Protein AF-A0A401LSE7-F1 (afdb_monomer_lite)

Foldseek 3Di:
DDDDDDPVNDPPLVPDDPVRNCVVQVVVFKDWDDDDDPDVPDPDPDRDTDIGGHDDDDPVCVPDDPVLVVLVCLLVVVVVCVVVDDAADQVRGDELVNVQSCFLQQNDQWYQYPPPGTAHWQNDELQTAWHCDPNDTHHDQEPVRDHEQLSLLLCLLVLSDQWGQYPPLGTDHSQCSAACANPDHQAADAPQCFLVSQVQSLCRNQVHDHDDSVNSCVVQVVQQDPVVRHGFQWPVNVVVVQVVFWDWDPDQDPVVLLNVVWKKKKFFFPDWDQDPVGITTTGRIWIFNGADSNQQWTFTDTRNDSDTDIDHPVCCVVVVTPMGMTTTHHD

Radius of gyration: 24.33 Å; chains: 1; bounding box: 49×57×64 Å

pLDDT: mean 73.39, std 21.06, range [24.56, 97.12]

Structure (mmCIF, N/CA/C/O backbone):
data_AF-A0A401LSE7-F1
#
_entry.id   AF-A0A401LSE7-F1
#
loop_
_atom_site.group_PDB
_atom_site.id
_atom_site.type_symbol
_atom_site.label_atom_id
_atom_site.label_alt_id
_atom_site.label_comp_id
_atom_site.label_asym_id
_atom_site.label_entity_id
_atom_site.label_seq_id
_atom_site.pdbx_PDB_ins_code
_atom_site.Cartn_x
_atom_site.Cartn_y
_atom_site.Cartn_z
_atom_site.occupancy
_atom_site.B_iso_or_equiv
_atom_site.auth_seq_id
_atom_site.auth_comp_id
_atom_site.auth_asym_id
_atom_site.auth_atom_id
_atom_site.pdbx_PDB_model_num
ATOM 1 N N . MET A 1 1 ? 21.468 19.146 -38.647 1.00 25.48 1 MET A N 1
ATOM 2 C CA . MET A 1 1 ? 22.249 19.567 -37.462 1.00 25.48 1 MET A CA 1
ATOM 3 C C . MET A 1 1 ? 21.262 19.807 -36.325 1.00 25.48 1 MET A C 1
ATOM 5 O O . MET A 1 1 ? 20.509 20.766 -36.405 1.00 25.48 1 MET A O 1
ATOM 9 N N . LYS A 1 2 ? 21.173 18.905 -35.336 1.00 24.56 2 LYS A N 1
ATOM 10 C CA . LYS A 1 2 ? 20.344 19.121 -34.135 1.00 24.56 2 LYS A CA 1
ATOM 11 C C . LYS A 1 2 ? 21.140 20.020 -33.183 1.00 24.56 2 LYS A C 1
ATOM 13 O O . LYS A 1 2 ? 22.212 19.613 -32.748 1.00 24.56 2 LYS A O 1
ATOM 18 N N . LYS A 1 3 ? 20.672 21.246 -32.923 1.00 24.88 3 LYS A N 1
ATOM 19 C CA . LYS A 1 3 ? 21.269 22.126 -31.904 1.00 24.88 3 LYS A CA 1
ATOM 20 C C . LYS A 1 3 ? 20.947 21.549 -30.522 1.00 24.88 3 LYS A C 1
ATOM 22 O O . LYS A 1 3 ? 19.780 21.302 -30.235 1.00 24.88 3 LYS A O 1
ATOM 27 N N . SER A 1 4 ? 21.964 21.312 -29.694 1.00 25.56 4 SER A N 1
ATOM 28 C CA . SER A 1 4 ? 21.768 21.002 -28.276 1.00 25.56 4 SER A CA 1
ATOM 29 C C . SER A 1 4 ? 21.308 22.266 -27.554 1.00 25.56 4 SER A C 1
ATOM 31 O O . SER A 1 4 ? 21.967 23.301 -27.671 1.00 25.56 4 SER A O 1
ATOM 33 N N . LEU A 1 5 ? 20.212 22.178 -26.807 1.00 26.12 5 LEU A N 1
ATOM 34 C CA . LEU A 1 5 ? 19.812 23.218 -25.864 1.00 26.12 5 LEU A CA 1
ATOM 35 C C . LEU A 1 5 ? 20.849 23.233 -24.729 1.00 26.12 5 LEU A C 1
ATOM 37 O O . LEU A 1 5 ? 20.950 22.268 -23.977 1.00 26.12 5 LEU A O 1
ATOM 41 N N . THR A 1 6 ? 21.681 24.271 -24.653 1.00 28.41 6 THR A N 1
ATOM 42 C CA . THR A 1 6 ? 22.563 24.520 -23.497 1.00 28.41 6 THR A CA 1
ATOM 43 C C . THR A 1 6 ? 21.826 25.375 -22.464 1.00 28.41 6 THR A C 1
ATOM 45 O O . THR A 1 6 ? 20.848 26.030 -22.810 1.00 28.41 6 THR A O 1
ATOM 48 N N . GLU A 1 7 ? 22.269 25.391 -21.203 1.00 28.14 7 GLU A N 1
ATOM 49 C CA . GLU A 1 7 ? 21.610 26.075 -20.064 1.00 28.14 7 GLU A CA 1
ATOM 50 C C . GLU A 1 7 ? 21.296 27.574 -20.266 1.00 28.14 7 GLU A C 1
ATOM 52 O O . GLU A 1 7 ? 20.472 28.122 -19.546 1.00 28.14 7 GLU A O 1
ATOM 57 N N . ASN A 1 8 ? 21.838 28.219 -21.303 1.00 31.47 8 ASN A N 1
ATOM 58 C CA . ASN A 1 8 ? 21.464 29.579 -21.719 1.00 31.47 8 ASN A CA 1
ATOM 59 C C . ASN A 1 8 ? 20.263 29.635 -22.692 1.00 31.47 8 ASN A C 1
ATOM 61 O O . ASN A 1 8 ? 19.981 30.688 -23.259 1.00 31.47 8 ASN A O 1
ATOM 65 N N . SER A 1 9 ? 19.575 28.514 -22.942 1.00 32.91 9 SER A N 1
ATOM 66 C CA . SER A 1 9 ? 18.438 28.446 -23.882 1.00 32.91 9 SER A CA 1
ATOM 67 C C . SER A 1 9 ? 17.131 28.977 -23.293 1.00 32.91 9 SER A C 1
ATOM 69 O O . SER A 1 9 ? 16.175 29.187 -24.034 1.00 32.91 9 SER A O 1
ATOM 71 N N . PHE A 1 10 ? 17.088 29.237 -21.988 1.00 35.03 10 PHE A N 1
ATOM 72 C CA . PHE A 1 10 ? 16.018 30.014 -21.381 1.00 35.03 10 PHE A CA 1
ATOM 73 C C . PHE A 1 10 ? 16.407 31.490 -21.450 1.00 35.03 10 PHE A C 1
ATOM 75 O O . PHE A 1 10 ? 16.963 32.045 -20.505 1.00 35.03 10 PHE A O 1
ATOM 82 N N . ARG A 1 11 ? 16.115 32.145 -22.583 1.00 35.09 11 ARG A N 1
ATOM 83 C CA . ARG A 1 11 ? 15.827 33.582 -22.507 1.00 35.09 11 ARG A CA 1
ATOM 84 C C . ARG A 1 11 ? 14.708 33.734 -21.482 1.00 35.09 11 ARG A C 1
ATOM 86 O O . ARG A 1 11 ? 13.734 32.980 -21.552 1.00 35.09 11 ARG A O 1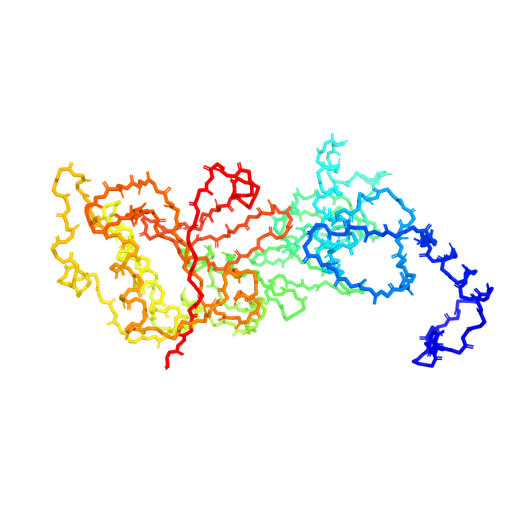
ATOM 93 N N . SER A 1 12 ? 14.865 34.658 -20.538 1.00 37.66 12 SER A N 1
ATOM 94 C CA . SER A 1 12 ? 13.752 35.029 -19.675 1.00 37.66 12 SER A CA 1
ATOM 95 C C . SER A 1 12 ? 12.568 35.372 -20.577 1.00 37.66 12 SER A C 1
ATOM 97 O O . SER A 1 12 ? 12.725 36.132 -21.534 1.00 37.66 12 SER A O 1
ATOM 99 N N . ILE A 1 13 ? 11.404 34.780 -20.313 1.00 38.81 13 ILE A N 1
ATOM 100 C CA . ILE A 1 13 ? 10.153 35.122 -21.005 1.00 38.81 13 ILE A CA 1
ATOM 101 C C . ILE A 1 13 ? 9.890 36.638 -20.907 1.00 38.81 13 ILE A C 1
ATOM 103 O O . ILE A 1 13 ? 9.290 37.212 -21.811 1.00 38.81 13 ILE A O 1
ATOM 107 N N . ASP A 1 14 ? 10.431 37.285 -19.870 1.00 39.00 14 ASP A N 1
ATOM 108 C CA . ASP A 1 14 ? 10.345 38.726 -19.624 1.00 39.00 14 ASP A CA 1
ATOM 109 C C . ASP A 1 14 ? 11.054 39.587 -20.691 1.00 39.00 14 ASP A C 1
ATOM 111 O O . ASP A 1 14 ? 10.738 40.766 -20.826 1.00 39.00 14 ASP A O 1
ATOM 115 N N . ASP A 1 15 ? 11.983 39.012 -21.467 1.00 41.66 15 ASP A N 1
ATOM 116 C CA . ASP A 1 15 ? 12.766 39.724 -22.492 1.00 41.66 15 ASP A CA 1
ATOM 117 C C . ASP A 1 15 ? 12.207 39.546 -23.917 1.00 41.66 15 ASP A C 1
ATOM 119 O O . ASP A 1 15 ? 12.811 40.009 -24.890 1.00 41.66 15 ASP A O 1
ATOM 123 N N . MET A 1 16 ? 11.086 38.834 -24.072 1.00 46.34 16 MET A N 1
ATOM 124 C CA . MET A 1 16 ? 10.444 38.613 -25.368 1.00 46.34 16 MET A CA 1
ATOM 125 C C . MET A 1 16 ? 9.451 39.733 -25.669 1.00 46.34 16 MET A C 1
ATOM 127 O O . MET A 1 16 ? 8.631 40.103 -24.827 1.00 46.34 16 MET A O 1
ATOM 131 N N . SER A 1 17 ? 9.471 40.249 -26.898 1.00 49.12 17 SER A N 1
ATOM 132 C CA . SER A 1 17 ? 8.371 41.098 -27.357 1.00 49.12 17 SER A CA 1
ATOM 133 C C . SER A 1 17 ? 7.059 40.292 -27.414 1.00 49.12 17 SER A C 1
ATOM 135 O O . SER A 1 17 ? 7.097 39.068 -27.573 1.00 49.12 17 SER A O 1
ATOM 137 N N . PRO A 1 18 ? 5.883 40.939 -27.319 1.00 46.81 18 PRO A N 1
ATOM 138 C CA . PRO A 1 18 ? 4.597 40.238 -27.344 1.00 46.81 18 PRO A CA 1
ATOM 139 C C . PRO A 1 18 ? 4.407 39.316 -28.562 1.00 46.81 18 PRO A C 1
ATOM 141 O O . PRO A 1 18 ? 3.858 38.225 -28.426 1.00 46.81 18 PRO A O 1
ATOM 144 N N . ASP A 1 19 ? 4.918 39.712 -29.731 1.00 48.78 19 ASP A N 1
ATOM 145 C CA . ASP A 1 19 ? 4.824 38.926 -30.969 1.00 48.78 19 ASP A CA 1
ATOM 146 C C . ASP A 1 19 ? 5.799 37.731 -30.992 1.00 48.78 19 ASP A C 1
ATOM 148 O O . ASP A 1 19 ? 5.461 36.655 -31.500 1.00 48.78 19 ASP A O 1
ATOM 152 N N . GLU A 1 20 ? 6.992 37.886 -30.402 1.00 47.84 20 GLU A N 1
ATOM 153 C CA . GLU A 1 20 ? 7.960 36.794 -30.216 1.00 47.84 20 GLU A CA 1
ATOM 154 C C . GLU A 1 20 ? 7.443 35.767 -29.209 1.00 47.84 20 GLU A C 1
ATOM 156 O O . GLU A 1 20 ? 7.532 34.564 -29.452 1.00 47.84 20 GLU A O 1
ATOM 161 N N . LEU A 1 21 ? 6.852 36.236 -28.110 1.00 45.62 21 LEU A N 1
ATOM 162 C CA . LEU A 1 21 ? 6.254 35.377 -27.099 1.00 45.62 21 LEU A CA 1
ATOM 163 C C . LEU A 1 21 ? 5.048 34.618 -27.664 1.00 45.62 21 LEU A C 1
ATOM 165 O O . LEU A 1 21 ? 4.926 33.415 -27.451 1.00 45.62 21 LEU A O 1
ATOM 169 N N . LYS A 1 22 ? 4.188 35.286 -28.442 1.00 47.91 22 LYS A N 1
ATOM 170 C CA . LYS A 1 22 ? 3.039 34.650 -29.099 1.00 47.91 22 LYS A CA 1
ATOM 171 C C . LYS A 1 22 ? 3.471 33.571 -30.093 1.00 47.91 22 LYS A C 1
ATOM 173 O O . LYS A 1 22 ? 2.941 32.465 -30.046 1.00 47.91 22 LYS A O 1
ATOM 178 N N . SER A 1 23 ? 4.473 33.859 -30.927 1.00 51.66 23 SER A N 1
ATOM 179 C CA . SER A 1 23 ? 5.027 32.868 -31.862 1.00 51.66 23 SER A CA 1
ATOM 180 C C . SER A 1 23 ? 5.657 31.686 -31.124 1.00 51.66 23 SER A C 1
ATOM 182 O O . SER A 1 23 ? 5.393 30.539 -31.469 1.00 51.66 23 SER A O 1
ATOM 184 N N . TYR A 1 24 ? 6.420 31.947 -30.058 1.00 49.25 24 TYR A N 1
ATOM 185 C CA . TYR A 1 24 ? 7.006 30.904 -29.216 1.00 49.25 24 TYR A CA 1
ATOM 186 C C . TYR A 1 24 ? 5.934 30.004 -28.581 1.00 49.25 24 TYR A C 1
ATOM 188 O O . TYR A 1 24 ? 6.076 28.783 -28.562 1.00 49.25 24 TYR A O 1
ATOM 196 N N . LEU A 1 25 ? 4.841 30.583 -28.084 1.00 47.25 25 LEU A N 1
ATOM 197 C CA . LEU A 1 25 ? 3.740 29.839 -27.472 1.00 47.25 25 LEU A CA 1
ATOM 198 C C . LEU A 1 25 ? 2.955 29.008 -28.498 1.00 47.25 25 LEU A C 1
ATOM 200 O O . LEU A 1 25 ? 2.649 27.847 -28.223 1.00 47.25 25 LEU A O 1
ATOM 204 N N . ASP A 1 26 ? 2.699 29.549 -29.690 1.00 51.34 26 ASP A N 1
ATOM 205 C CA . ASP A 1 26 ? 2.048 28.818 -30.782 1.00 51.34 26 ASP A CA 1
ATOM 206 C C . ASP A 1 26 ? 2.911 27.648 -31.290 1.00 51.34 26 ASP A C 1
ATOM 208 O O . ASP A 1 26 ? 2.401 26.541 -31.475 1.00 51.34 26 ASP A O 1
ATOM 212 N N . GLU A 1 27 ? 4.223 27.856 -31.451 1.00 47.72 27 GLU A N 1
ATOM 213 C CA . GLU A 1 27 ? 5.181 26.817 -31.862 1.00 47.72 27 GLU A CA 1
ATOM 214 C C . GLU A 1 27 ? 5.317 25.686 -30.831 1.00 47.72 27 GLU A C 1
ATOM 216 O O . GLU A 1 27 ? 5.616 24.547 -31.195 1.00 47.72 27 GLU A O 1
ATOM 221 N N . ASN A 1 28 ? 5.064 25.980 -29.552 1.00 44.28 28 ASN A N 1
ATOM 222 C CA . ASN A 1 28 ? 5.162 25.024 -28.447 1.00 44.28 28 ASN A CA 1
ATOM 223 C C . ASN A 1 28 ? 3.797 24.506 -27.953 1.00 44.28 28 ASN A C 1
ATOM 225 O O . ASN A 1 28 ? 3.734 23.820 -26.932 1.00 44.28 28 ASN A O 1
ATOM 229 N N . GLY A 1 29 ? 2.708 24.777 -28.683 1.00 39.16 29 GLY A N 1
ATOM 230 C CA . GLY A 1 29 ? 1.402 24.164 -28.432 1.00 39.16 29 GLY A CA 1
ATOM 231 C C . GLY A 1 29 ? 0.586 24.799 -27.301 1.00 39.16 29 GLY A C 1
ATOM 232 O O . GLY A 1 29 ? -0.086 24.082 -26.555 1.00 39.16 29 GLY A O 1
ATOM 233 N N . TYR A 1 30 ? 0.583 26.129 -27.194 1.00 41.91 30 TYR A N 1
ATOM 234 C CA . TYR A 1 30 ? -0.263 26.922 -26.286 1.00 41.91 30 TYR A CA 1
ATOM 235 C C . TYR A 1 30 ? -1.224 27.854 -27.075 1.00 41.91 30 TYR A C 1
ATOM 237 O O . TYR A 1 30 ? -0.968 28.165 -28.235 1.00 41.91 30 TYR A O 1
ATOM 245 N N . TRP A 1 31 ? -2.349 28.270 -26.474 1.00 40.69 31 TRP A N 1
ATOM 246 C CA . TRP A 1 31 ? -3.246 29.353 -26.928 1.00 40.69 31 TRP A CA 1
ATOM 247 C C . TRP A 1 31 ? -3.130 30.567 -25.990 1.00 40.69 31 TRP A C 1
ATOM 249 O O . TRP A 1 31 ? -2.935 30.402 -24.779 1.00 40.69 31 TRP A O 1
ATOM 259 N N . ASP A 1 32 ? -3.359 31.768 -26.538 1.00 41.69 32 ASP A N 1
ATOM 260 C CA . ASP A 1 32 ? -3.826 32.913 -25.749 1.00 41.69 32 ASP A CA 1
ATOM 261 C C . ASP A 1 32 ? -5.325 32.748 -25.428 1.00 41.69 32 ASP A C 1
ATOM 263 O O . ASP A 1 32 ? -6.094 32.224 -26.234 1.00 41.69 32 ASP A O 1
ATOM 267 N N . PHE A 1 33 ? -5.746 33.118 -24.218 1.00 35.94 33 PHE A N 1
ATOM 268 C CA . PHE A 1 33 ? -7.163 33.261 -23.891 1.00 35.94 33 PHE A CA 1
ATOM 269 C C . PHE A 1 33 ? -7.352 34.617 -23.215 1.00 35.94 33 PHE A C 1
ATOM 271 O O . PHE A 1 33 ? -6.903 34.838 -22.090 1.00 35.94 33 PHE A O 1
ATOM 278 N N . TYR A 1 34 ? -7.984 35.544 -23.932 1.00 34.41 34 TYR A N 1
ATOM 279 C CA . TYR A 1 34 ? -8.439 36.821 -23.394 1.00 34.41 34 TYR A CA 1
ATOM 280 C C . TYR A 1 34 ? -9.915 36.687 -23.038 1.00 34.41 34 TYR A C 1
ATOM 282 O O . TYR A 1 34 ? -10.778 37.028 -23.841 1.00 34.41 34 TYR A O 1
ATOM 290 N N . ASP A 1 35 ? -10.214 36.192 -21.840 1.00 31.80 35 ASP A N 1
ATOM 291 C CA . ASP A 1 35 ? -11.487 36.540 -21.219 1.00 31.80 35 ASP A CA 1
ATOM 292 C C . ASP A 1 35 ? -11.408 36.488 -19.694 1.00 31.80 35 ASP A C 1
ATOM 294 O O . ASP A 1 35 ? -10.664 35.691 -19.116 1.00 31.80 35 ASP A O 1
ATOM 298 N N . LYS A 1 36 ? -12.157 37.380 -19.040 1.00 31.62 36 LYS A N 1
ATOM 299 C CA . LYS A 1 36 ? -12.221 37.492 -17.577 1.00 31.62 36 LYS A CA 1
ATOM 300 C C . LYS A 1 36 ? -12.797 36.201 -16.999 1.00 31.62 36 LYS A C 1
ATOM 302 O O . LYS A 1 36 ? -14.011 36.016 -16.978 1.00 31.62 36 LYS A O 1
ATOM 307 N N . ILE A 1 37 ? -11.940 35.317 -16.494 1.00 32.31 37 ILE A N 1
ATOM 308 C CA . ILE A 1 37 ? -12.399 34.143 -15.753 1.00 32.31 37 ILE A CA 1
ATOM 309 C C . ILE A 1 37 ? -12.932 34.623 -14.399 1.00 32.31 37 ILE A C 1
ATOM 311 O O . ILE A 1 37 ? -12.168 34.965 -13.499 1.00 32.31 37 ILE A O 1
ATOM 315 N N . PHE A 1 38 ? -14.256 34.629 -14.255 1.00 29.28 38 PHE A N 1
ATOM 316 C CA . PHE A 1 38 ? -14.900 34.584 -12.947 1.00 29.28 38 PHE A CA 1
ATOM 317 C C . PHE A 1 38 ? -14.678 33.176 -12.383 1.00 29.28 38 PHE A C 1
ATOM 319 O O . PHE A 1 38 ? -15.344 32.220 -12.774 1.00 29.28 38 PHE A O 1
ATOM 326 N N . ILE A 1 39 ? -13.690 33.034 -11.502 1.00 33.47 39 ILE A N 1
ATOM 327 C CA . ILE A 1 39 ? -13.556 31.857 -10.645 1.00 33.47 39 ILE A CA 1
ATOM 328 C C . ILE A 1 39 ? -14.558 32.066 -9.510 1.00 33.47 39 ILE A C 1
ATOM 330 O O . ILE A 1 39 ? -14.393 33.007 -8.731 1.00 33.47 39 ILE A O 1
ATOM 334 N N . GLU A 1 40 ? -15.588 31.225 -9.390 1.00 31.33 40 GLU A N 1
ATOM 335 C CA . GLU A 1 40 ? -16.397 31.198 -8.166 1.00 31.33 40 GLU A CA 1
ATOM 336 C C . GLU A 1 40 ? -15.464 30.920 -6.974 1.00 31.33 40 GLU A C 1
ATOM 338 O O . GLU A 1 40 ? -14.970 29.809 -6.792 1.00 31.33 40 GLU A O 1
ATOM 343 N N . GLY A 1 41 ? -15.172 31.968 -6.195 1.00 33.53 41 GLY A N 1
ATOM 344 C CA . GLY A 1 41 ? -14.389 31.901 -4.959 1.00 33.53 41 GLY A CA 1
ATOM 345 C C . GLY A 1 41 ? -13.042 32.633 -4.945 1.00 33.53 41 GLY A C 1
ATOM 346 O O . GLY A 1 41 ? -12.439 32.709 -3.877 1.00 33.53 41 GLY A O 1
ATOM 347 N N . ILE A 1 42 ? -12.563 33.206 -6.057 1.00 32.44 42 ILE A N 1
ATOM 348 C CA . ILE A 1 42 ? -11.369 34.072 -6.041 1.00 32.44 42 ILE A CA 1
ATOM 349 C C . ILE A 1 42 ? -11.659 35.352 -6.829 1.00 32.44 42 ILE A C 1
ATOM 351 O O . ILE A 1 42 ? -11.387 35.439 -8.024 1.00 32.44 42 ILE A O 1
ATOM 355 N N . GLU A 1 43 ? -12.171 36.375 -6.142 1.00 29.31 43 GLU A N 1
ATOM 356 C CA . GLU A 1 43 ? -12.065 37.755 -6.623 1.00 29.31 43 GLU A CA 1
ATOM 357 C C . GLU A 1 43 ? -10.591 38.171 -6.553 1.00 29.31 43 GLU A C 1
ATOM 359 O O . GLU A 1 43 ? -10.083 38.610 -5.522 1.00 29.31 43 GLU A O 1
ATOM 364 N N . LYS A 1 44 ? -9.870 38.002 -7.661 1.00 35.16 44 LYS A N 1
ATOM 365 C CA . LYS A 1 44 ? -8.666 38.788 -7.921 1.00 35.16 44 LYS A CA 1
ATOM 366 C C . LYS A 1 44 ? -9.004 39.806 -8.996 1.00 35.16 44 LYS A C 1
ATOM 368 O O . LYS A 1 44 ? -9.085 39.472 -10.174 1.00 35.16 44 LYS A O 1
ATOM 373 N N . GLU A 1 45 ? -9.179 41.056 -8.580 1.00 32.38 45 GLU A N 1
ATOM 374 C CA . GLU A 1 45 ? -9.060 42.193 -9.485 1.00 32.38 45 GLU A CA 1
ATOM 375 C C . GLU A 1 45 ? -7.624 42.236 -10.018 1.00 32.38 45 GLU A C 1
ATOM 377 O O . GLU A 1 45 ? -6.677 42.600 -9.323 1.00 32.38 45 GLU A O 1
ATOM 382 N N . GLY A 1 46 ? -7.460 41.801 -11.260 1.00 36.22 46 GLY A N 1
ATOM 383 C CA . GLY A 1 46 ? -6.215 41.907 -11.998 1.00 36.22 46 GLY A CA 1
ATOM 384 C C . GLY A 1 46 ? -6.413 41.346 -13.394 1.00 36.22 46 GLY A C 1
ATOM 385 O O . GLY A 1 46 ? -6.757 40.177 -13.550 1.00 36.22 46 GLY A O 1
ATOM 386 N N . GLU A 1 47 ? -6.217 42.178 -14.413 1.00 35.69 47 GLU A N 1
ATOM 387 C CA . GLU A 1 47 ? -6.133 41.734 -15.803 1.00 35.69 47 GLU A CA 1
ATOM 388 C C . GLU A 1 47 ? -4.865 40.881 -15.966 1.00 35.69 47 GLU A C 1
ATOM 390 O O . GLU A 1 47 ? -3.779 41.385 -16.237 1.00 35.69 47 GLU A O 1
ATOM 395 N N . GLY A 1 48 ? -4.988 39.579 -15.709 1.00 35.38 48 GLY A N 1
ATOM 396 C CA . GLY A 1 48 ? -3.928 38.597 -15.900 1.00 35.38 48 GLY A CA 1
ATOM 397 C C . GLY A 1 48 ? -4.208 37.751 -17.134 1.00 35.38 48 GLY A C 1
ATOM 398 O O . GLY A 1 48 ? -5.197 37.022 -17.176 1.00 35.38 48 GLY A O 1
ATOM 399 N N . VAL A 1 49 ? -3.326 37.823 -18.131 1.00 36.41 49 VAL A N 1
ATOM 400 C CA . VAL A 1 49 ? -3.350 36.904 -19.276 1.00 36.41 49 VAL A CA 1
ATOM 401 C C . VAL A 1 49 ? -3.004 35.502 -18.766 1.00 36.41 49 VAL A C 1
ATOM 403 O O . VAL A 1 49 ? -1.940 35.301 -18.181 1.00 36.41 49 VAL A O 1
ATOM 406 N N . THR A 1 50 ? -3.906 34.538 -18.960 1.00 38.56 50 THR A N 1
ATOM 407 C CA . THR A 1 50 ? -3.691 33.131 -18.587 1.00 38.56 50 THR A CA 1
ATOM 408 C C . THR A 1 50 ? -3.539 32.297 -19.854 1.00 38.56 50 THR A C 1
ATOM 410 O O . THR A 1 50 ? -4.353 32.391 -20.770 1.00 38.56 50 THR A O 1
ATOM 413 N N . TRP A 1 51 ? -2.486 31.485 -19.914 1.00 46.19 51 TRP A N 1
ATOM 414 C CA . TRP A 1 51 ? -2.119 30.708 -21.099 1.00 46.19 51 TRP A CA 1
ATOM 415 C C . TRP A 1 51 ? -2.595 29.259 -20.960 1.00 46.19 51 TRP A C 1
ATOM 417 O O . TRP A 1 51 ? -2.331 28.613 -19.945 1.00 46.19 51 TRP A O 1
ATOM 427 N N . ILE A 1 52 ? -3.288 28.738 -21.977 1.00 41.56 52 ILE A N 1
ATOM 428 C CA . ILE A 1 52 ? -3.942 27.416 -21.953 1.00 41.56 52 ILE A CA 1
ATOM 429 C C . ILE A 1 52 ? -3.352 26.531 -23.061 1.00 41.56 52 ILE A C 1
ATOM 431 O O . ILE A 1 52 ? -3.046 27.015 -24.144 1.00 41.56 52 ILE A O 1
ATOM 435 N N . ARG A 1 53 ? -3.161 25.226 -22.830 1.00 42.56 53 ARG A N 1
ATOM 436 C CA . ARG A 1 53 ? -2.544 24.318 -23.827 1.00 42.56 53 ARG A CA 1
ATOM 437 C C . ARG A 1 53 ? -3.462 23.995 -25.025 1.00 42.56 53 ARG A C 1
ATOM 439 O O . ARG A 1 53 ? -4.677 23.871 -24.883 1.00 42.56 53 ARG A O 1
ATOM 446 N N . LYS A 1 54 ? -2.872 23.810 -26.216 1.00 40.66 54 LYS A N 1
ATOM 447 C CA . LYS A 1 54 ? -3.525 23.688 -27.541 1.00 40.66 54 LYS A CA 1
ATOM 448 C C . LYS A 1 54 ? -4.070 22.279 -27.859 1.00 40.66 54 LYS A C 1
ATOM 450 O O . LYS A 1 54 ? -3.671 21.692 -28.849 1.00 40.66 54 LYS A O 1
ATOM 455 N N . HIS A 1 55 ? -5.038 21.783 -27.075 1.00 42.28 55 HIS A N 1
ATOM 456 C CA . HIS A 1 55 ? -5.875 20.583 -27.346 1.00 42.28 55 HIS A CA 1
ATOM 457 C C . HIS A 1 55 ? -5.142 19.207 -27.498 1.00 42.28 55 HIS A C 1
ATOM 459 O O . HIS A 1 55 ? -3.977 19.154 -27.879 1.00 42.28 55 HIS A O 1
ATOM 465 N N . PRO A 1 56 ? -5.812 18.056 -27.238 1.00 38.44 56 PRO A N 1
ATOM 466 C CA . PRO A 1 56 ? -7.174 17.882 -26.758 1.00 38.44 56 PRO A CA 1
ATOM 467 C C . PRO A 1 56 ? -7.195 17.444 -25.304 1.00 38.44 56 PRO A C 1
ATOM 469 O O . PRO A 1 56 ? -7.402 16.272 -25.018 1.00 38.44 56 PRO A O 1
ATOM 472 N N . HIS A 1 57 ? -6.996 18.373 -24.377 1.00 49.00 57 HIS A N 1
ATOM 473 C CA . HIS A 1 57 ? -7.159 18.059 -22.967 1.00 49.00 57 HIS A CA 1
ATOM 474 C C . HIS A 1 57 ? -7.946 19.183 -22.301 1.00 49.00 57 HIS A C 1
ATOM 476 O O . HIS A 1 57 ? -7.608 20.358 -22.436 1.00 49.00 57 HIS A O 1
ATOM 482 N N . GLU A 1 58 ? -9.060 18.784 -21.696 1.00 45.25 58 GLU A N 1
ATOM 483 C CA . GLU A 1 58 ? -10.081 19.613 -21.060 1.00 45.25 58 GLU A CA 1
ATOM 484 C C . GLU A 1 58 ? -9.460 20.610 -20.068 1.00 45.25 58 GLU A C 1
ATOM 486 O O . GLU A 1 58 ? -8.358 20.395 -19.565 1.00 45.25 58 GLU A O 1
ATOM 491 N N . PHE A 1 59 ? -10.163 21.707 -19.768 1.00 45.00 59 PHE A N 1
ATOM 492 C CA . PHE A 1 59 ? -9.700 22.774 -18.866 1.00 45.00 59 PHE A CA 1
ATOM 493 C C . PHE A 1 59 ? -9.105 22.244 -17.543 1.00 45.00 59 PHE A 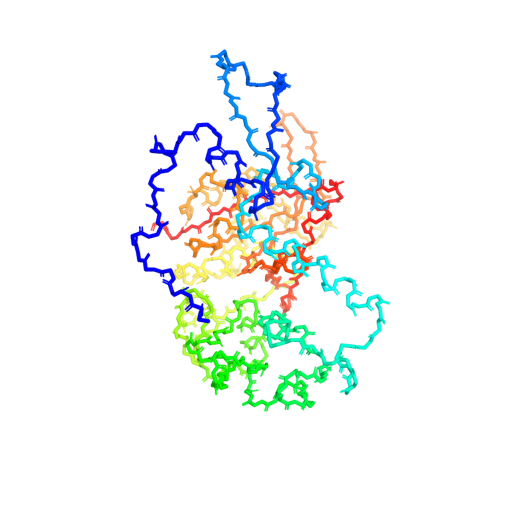C 1
ATOM 495 O O . PHE A 1 59 ? -8.100 22.771 -17.064 1.00 45.00 59 PHE A O 1
ATOM 502 N N . GLU A 1 60 ? -9.656 21.136 -17.039 1.00 45.56 60 GLU A N 1
ATOM 503 C CA . GLU A 1 60 ? -9.215 20.373 -15.864 1.00 45.56 60 GLU A CA 1
ATOM 504 C C . GLU A 1 60 ? -7.742 19.930 -15.901 1.00 45.56 60 GLU A C 1
ATOM 506 O O . GLU A 1 60 ? -7.156 19.667 -14.860 1.00 45.56 60 GLU A O 1
ATOM 511 N N . TYR A 1 61 ? -7.104 19.869 -17.071 1.00 42.53 61 TYR A N 1
ATOM 512 C CA . TYR A 1 61 ? -5.697 19.485 -17.209 1.00 42.53 61 TYR A CA 1
ATOM 513 C C . TYR A 1 61 ? -4.738 20.659 -16.992 1.00 42.53 61 TYR A C 1
ATOM 515 O O . TYR A 1 61 ? -3.561 20.445 -16.712 1.00 42.53 61 TYR A O 1
ATOM 523 N N . ASN A 1 62 ? -5.211 21.904 -17.094 1.00 44.31 62 ASN A N 1
ATOM 524 C CA . ASN A 1 62 ? -4.362 23.084 -16.894 1.00 44.31 62 ASN A CA 1
ATOM 525 C C . ASN A 1 62 ? -4.112 23.393 -15.410 1.00 44.31 62 ASN A C 1
ATOM 527 O O . ASN A 1 62 ? -3.220 24.177 -15.100 1.00 44.31 62 ASN A O 1
ATOM 531 N N . ILE A 1 63 ? -4.860 22.755 -14.504 1.00 44.31 63 ILE A N 1
ATOM 532 C CA . ILE A 1 63 ? -4.626 22.800 -13.051 1.00 44.31 63 ILE A CA 1
ATOM 533 C C . ILE A 1 63 ? -3.719 21.660 -12.558 1.00 44.31 63 ILE A C 1
ATOM 535 O O . ILE A 1 63 ? -3.351 21.631 -11.387 1.00 44.31 63 ILE A O 1
ATOM 539 N N . LEU A 1 64 ? -3.360 20.716 -13.435 1.00 40.44 64 LEU A N 1
ATOM 540 C CA . LEU A 1 64 ? -2.546 19.551 -13.098 1.00 40.44 64 LEU A CA 1
ATOM 541 C C . LEU A 1 64 ? -1.052 19.868 -13.199 1.00 40.44 64 LEU A C 1
ATOM 543 O O . LEU A 1 64 ? -0.598 20.559 -14.115 1.00 40.44 64 LEU A O 1
ATOM 547 N N . THR A 1 65 ? -0.261 19.311 -12.280 1.00 43.28 65 THR A N 1
ATOM 548 C CA . THR A 1 65 ? 1.199 19.417 -12.358 1.00 43.28 65 THR A CA 1
ATOM 549 C C . THR A 1 65 ? 1.739 18.623 -13.554 1.00 43.28 65 THR A C 1
ATOM 551 O O . THR A 1 65 ? 1.074 17.742 -14.103 1.00 43.28 65 THR A O 1
ATOM 554 N N . HIS A 1 66 ? 2.982 18.890 -13.970 1.00 38.25 66 HIS A N 1
ATOM 555 C CA . HIS A 1 66 ? 3.628 18.120 -15.042 1.00 38.25 66 HIS A CA 1
ATOM 556 C C . HIS A 1 66 ? 3.653 16.609 -14.747 1.00 38.25 66 HIS A C 1
ATOM 558 O O . HIS A 1 66 ? 3.475 15.795 -15.651 1.00 38.25 66 HIS A O 1
ATOM 564 N N . GLU A 1 67 ? 3.814 16.231 -13.479 1.00 41.31 67 GLU A N 1
ATOM 565 C CA . GLU A 1 67 ? 3.813 14.834 -13.052 1.00 41.31 67 GLU A CA 1
ATOM 566 C C . GLU A 1 67 ? 2.414 14.201 -13.135 1.00 41.31 67 GLU A C 1
ATOM 568 O O . GLU A 1 67 ? 2.277 13.048 -13.549 1.00 41.31 67 GLU A O 1
ATOM 573 N N . ASP A 1 68 ? 1.367 14.961 -12.811 1.00 42.72 68 ASP A N 1
ATOM 574 C CA . ASP A 1 68 ? -0.025 14.523 -12.949 1.00 42.72 68 ASP A CA 1
ATOM 575 C C . ASP A 1 68 ? -0.415 14.344 -14.417 1.00 42.72 68 ASP A C 1
ATOM 577 O O . ASP A 1 68 ? -1.066 13.361 -14.765 1.00 42.72 68 ASP A O 1
ATOM 581 N N . LEU A 1 69 ? 0.062 15.229 -15.296 1.00 42.44 69 LEU A N 1
ATOM 582 C CA . LEU A 1 69 ? -0.122 15.113 -16.743 1.00 42.44 69 LEU A CA 1
ATOM 583 C C . LEU A 1 69 ? 0.573 13.874 -17.314 1.00 42.44 69 LEU A C 1
ATOM 585 O O . LEU A 1 69 ? -0.019 13.173 -18.132 1.00 42.44 69 LEU A O 1
ATOM 589 N N . ILE A 1 70 ? 1.789 13.559 -16.854 1.00 43.47 70 ILE A N 1
ATOM 590 C CA . ILE A 1 70 ? 2.488 12.321 -17.231 1.00 43.47 70 ILE A CA 1
ATOM 591 C C . ILE A 1 70 ? 1.686 11.098 -16.775 1.00 43.47 70 ILE A C 1
ATOM 593 O O . ILE A 1 70 ? 1.519 10.153 -17.545 1.00 43.47 70 ILE A O 1
ATOM 597 N N . LYS A 1 71 ? 1.158 11.108 -15.545 1.00 48.22 71 LYS A N 1
ATOM 598 C CA . LYS A 1 71 ? 0.341 10.007 -15.006 1.00 48.22 71 LYS A CA 1
ATOM 599 C C . LYS A 1 71 ? -0.957 9.826 -15.795 1.00 48.22 71 LYS A C 1
ATOM 601 O O . LYS A 1 71 ? -1.311 8.689 -16.097 1.00 48.22 71 LYS A O 1
ATOM 606 N N . LEU A 1 72 ? -1.621 10.919 -16.175 1.00 47.06 72 LEU A N 1
ATOM 607 C CA . LEU A 1 72 ? -2.876 10.885 -16.930 1.00 47.06 72 LEU A CA 1
ATOM 608 C C . LEU A 1 72 ? -2.689 10.499 -18.401 1.00 47.06 72 LEU A C 1
ATOM 610 O O . LEU A 1 72 ? -3.468 9.714 -18.943 1.00 47.06 72 LEU A O 1
ATOM 614 N N . GLN A 1 73 ? -1.642 11.010 -19.053 1.00 47.91 73 GLN A N 1
ATOM 615 C CA . GLN A 1 73 ? -1.283 10.579 -20.405 1.00 47.91 73 GLN A CA 1
ATOM 616 C C . GLN A 1 73 ? -0.919 9.104 -20.416 1.00 47.91 73 GLN A C 1
ATOM 618 O O . GLN A 1 73 ? -1.345 8.379 -21.312 1.00 47.91 73 GLN A O 1
ATOM 623 N N . LEU A 1 74 ? -0.188 8.646 -19.400 1.00 49.28 74 LEU A N 1
ATOM 624 C CA . LEU A 1 74 ? 0.153 7.247 -19.261 1.00 49.28 74 LEU A CA 1
ATOM 625 C C . LEU A 1 74 ? -1.108 6.399 -19.046 1.00 49.28 74 LEU A C 1
ATOM 627 O O . LEU A 1 74 ? -1.308 5.453 -19.793 1.00 49.28 74 LEU A O 1
ATOM 631 N N . SER A 1 75 ? -2.001 6.730 -18.110 1.00 50.31 75 SER A N 1
ATOM 632 C CA . SER A 1 75 ? -3.223 5.940 -17.881 1.00 50.31 75 SER A CA 1
ATOM 633 C C . SER A 1 75 ? -4.146 5.892 -19.108 1.00 50.31 75 SER A C 1
ATOM 635 O O . SER A 1 75 ? -4.607 4.810 -19.478 1.00 50.31 75 SER A O 1
ATOM 637 N N . THR A 1 76 ? -4.323 7.017 -19.804 1.00 52.72 76 THR A N 1
ATOM 638 C CA . THR A 1 76 ? -5.120 7.112 -21.042 1.00 52.72 76 THR A CA 1
ATOM 639 C C . THR A 1 76 ? -4.494 6.311 -22.184 1.00 52.72 76 THR A C 1
ATOM 641 O O . THR A 1 76 ? -5.173 5.544 -22.869 1.00 52.72 76 THR A O 1
ATOM 644 N N . TRP A 1 77 ? -3.179 6.435 -22.375 1.00 49.81 77 TRP A N 1
ATOM 645 C CA . TRP A 1 77 ? -2.438 5.680 -23.382 1.00 49.81 77 TRP A CA 1
ATOM 646 C C . TRP A 1 77 ? -2.483 4.172 -23.096 1.00 49.81 77 TRP A C 1
ATOM 648 O O . TRP A 1 77 ? -2.725 3.375 -23.996 1.00 49.81 77 TRP A O 1
ATOM 658 N N . LEU A 1 78 ? -2.354 3.764 -21.834 1.00 51.66 78 LEU A N 1
ATOM 659 C CA . LEU A 1 78 ? -2.441 2.364 -21.415 1.00 51.66 78 LEU A CA 1
ATOM 660 C C . LEU A 1 78 ? -3.830 1.767 -21.616 1.00 51.66 78 LEU A C 1
ATOM 662 O O . LEU A 1 78 ? -3.941 0.592 -21.962 1.00 51.66 78 LEU A O 1
ATOM 666 N N . GLN A 1 79 ? -4.879 2.546 -21.365 1.00 52.41 79 GLN A N 1
ATOM 667 C CA . GLN A 1 79 ? -6.251 2.122 -21.609 1.00 52.41 79 GLN A CA 1
ATOM 668 C C . GLN A 1 79 ? -6.482 1.904 -23.107 1.00 52.41 79 GLN A C 1
ATOM 670 O O . GLN A 1 79 ? -6.916 0.825 -23.505 1.00 52.41 79 GLN A O 1
ATOM 675 N N . ARG A 1 80 ? -6.051 2.860 -23.934 1.00 53.78 80 ARG A N 1
ATOM 676 C CA . ARG A 1 80 ? -6.098 2.749 -25.393 1.00 53.78 80 ARG A CA 1
ATOM 677 C C . ARG A 1 80 ? -5.337 1.521 -25.914 1.00 53.78 80 ARG A C 1
ATOM 679 O O . ARG A 1 80 ? -5.871 0.754 -26.704 1.00 53.78 80 ARG A O 1
ATOM 686 N N . MET A 1 81 ? -4.135 1.261 -25.397 1.00 51.16 81 MET A N 1
ATOM 687 C CA . MET A 1 81 ? -3.327 0.092 -25.779 1.00 51.16 81 MET A CA 1
ATOM 688 C C . MET A 1 81 ? -3.923 -1.250 -25.308 1.00 51.16 81 MET A C 1
ATOM 690 O O . MET A 1 81 ? -3.656 -2.286 -25.914 1.00 51.16 81 MET A O 1
ATOM 694 N N . ARG A 1 82 ? -4.726 -1.267 -24.231 1.00 52.31 82 ARG A N 1
ATOM 695 C CA . ARG A 1 82 ? -5.482 -2.463 -23.803 1.00 52.31 82 ARG A CA 1
ATOM 696 C C . ARG A 1 82 ? -6.695 -2.719 -24.697 1.00 52.31 82 ARG A C 1
ATOM 698 O O . ARG A 1 82 ? -7.010 -3.879 -24.948 1.00 52.31 82 ARG A O 1
ATOM 705 N N . GLU A 1 83 ? -7.364 -1.658 -25.140 1.00 50.53 83 GLU A N 1
ATOM 706 C CA . GLU A 1 83 ? -8.572 -1.715 -25.971 1.00 50.53 83 GLU A CA 1
ATOM 707 C C . GLU A 1 83 ? -8.257 -2.077 -27.436 1.00 50.53 83 GLU A C 1
ATOM 709 O O . GLU A 1 83 ? -9.024 -2.810 -28.057 1.00 50.53 83 GLU A O 1
ATOM 714 N N . GLU A 1 84 ? -7.107 -1.649 -27.969 1.00 51.09 84 GLU A N 1
ATOM 715 C CA . GLU A 1 84 ? -6.702 -1.876 -29.371 1.00 51.09 84 GLU A CA 1
ATOM 716 C C . GLU A 1 84 ? -6.045 -3.259 -29.638 1.00 51.09 84 GLU A C 1
ATOM 718 O O . GLU A 1 84 ? -5.847 -3.637 -30.793 1.00 51.09 84 GLU A O 1
ATOM 723 N N . GLY A 1 85 ? -5.790 -4.066 -28.596 1.00 46.34 85 GLY A N 1
ATOM 724 C CA . GLY A 1 85 ? -5.325 -5.459 -28.699 1.00 46.34 85 GLY A CA 1
ATOM 725 C C . GLY A 1 85 ? -3.797 -5.654 -28.668 1.00 46.34 85 GLY A C 1
ATOM 726 O O . GLY A 1 85 ? -3.054 -4.901 -29.279 1.00 46.34 85 GLY A O 1
ATOM 727 N N . ALA A 1 86 ? -3.366 -6.698 -27.937 1.00 46.31 86 ALA A N 1
ATOM 728 C CA . ALA A 1 86 ? -2.003 -7.212 -27.676 1.00 46.31 86 ALA A CA 1
ATOM 729 C C . ALA A 1 86 ? -0.827 -6.194 -27.702 1.00 46.31 86 ALA A C 1
ATOM 731 O O . ALA A 1 86 ? -0.440 -5.729 -28.774 1.00 46.31 86 ALA A O 1
ATOM 732 N N . PRO A 1 87 ? -0.151 -5.921 -26.563 1.00 61.81 87 PRO A N 1
ATOM 733 C CA . PRO A 1 87 ? 0.953 -4.964 -26.530 1.00 61.81 87 PRO A CA 1
ATOM 734 C C . PRO A 1 87 ? 2.115 -5.405 -27.434 1.00 61.81 87 PRO A C 1
ATOM 736 O O . PRO A 1 87 ? 2.733 -6.440 -27.208 1.00 61.81 87 PRO A O 1
ATOM 739 N N . GLY A 1 88 ? 2.452 -4.568 -28.421 1.00 60.03 88 GLY A N 1
ATOM 740 C CA . GLY A 1 88 ? 3.665 -4.677 -29.236 1.00 60.03 88 GLY A CA 1
ATOM 741 C C . GLY A 1 88 ? 3.691 -5.905 -30.135 1.00 60.03 88 GLY A C 1
ATOM 742 O O . GLY A 1 88 ? 4.226 -6.948 -29.764 1.00 60.03 88 GLY A O 1
ATOM 743 N N . MET A 1 89 ? 3.175 -5.781 -31.354 1.00 71.06 89 MET A N 1
ATOM 744 C CA . MET A 1 89 ? 3.306 -6.823 -32.375 1.00 71.06 89 MET A CA 1
ATOM 745 C C . MET A 1 89 ? 4.636 -6.681 -33.119 1.00 71.06 89 MET A C 1
ATOM 747 O O . MET A 1 89 ? 5.220 -5.605 -33.172 1.00 71.06 89 MET A O 1
ATOM 751 N N . LYS A 1 90 ? 5.121 -7.748 -33.766 1.00 72.75 90 LYS A N 1
ATOM 752 C CA . LYS A 1 90 ? 6.392 -7.706 -34.517 1.00 72.75 90 LYS A CA 1
ATOM 753 C C . LYS A 1 90 ? 6.431 -6.596 -35.577 1.00 72.75 90 LYS A C 1
ATOM 755 O O . LYS A 1 90 ? 7.479 -6.013 -35.822 1.00 72.75 90 LYS A O 1
ATOM 760 N N . ASN A 1 91 ? 5.296 -6.348 -36.224 1.00 73.31 91 ASN A N 1
ATOM 761 C CA . ASN A 1 91 ? 5.099 -5.332 -37.259 1.00 73.31 91 ASN A CA 1
ATOM 762 C C . ASN A 1 91 ? 4.653 -3.965 -36.709 1.00 73.31 91 ASN A C 1
ATOM 764 O O . ASN A 1 91 ? 4.595 -3.013 -37.479 1.00 73.31 91 ASN A O 1
ATOM 768 N N . ASN A 1 92 ? 4.337 -3.876 -35.417 1.00 70.69 92 ASN A N 1
ATOM 769 C CA . ASN A 1 92 ? 3.986 -2.641 -34.720 1.00 70.69 92 ASN A CA 1
ATOM 770 C C . ASN A 1 92 ? 4.486 -2.721 -33.263 1.00 70.69 92 ASN A C 1
ATOM 772 O O . ASN A 1 92 ? 3.695 -2.987 -32.348 1.00 70.69 92 ASN A O 1
ATOM 776 N N . PRO A 1 93 ? 5.813 -2.651 -33.055 1.00 75.88 93 PRO A N 1
ATOM 777 C CA . PRO A 1 93 ? 6.410 -2.783 -31.731 1.00 75.88 93 PRO A CA 1
ATOM 778 C C . PRO A 1 93 ? 6.085 -1.577 -30.837 1.00 75.88 93 PRO A C 1
ATOM 780 O O . PRO A 1 93 ? 5.804 -0.486 -31.319 1.00 75.88 93 PRO A O 1
ATOM 783 N N . ASN A 1 94 ? 6.159 -1.761 -29.518 1.00 74.50 94 ASN A N 1
ATOM 784 C CA . ASN A 1 94 ? 6.108 -0.644 -28.573 1.00 74.50 94 ASN A CA 1
ATOM 785 C C . ASN A 1 94 ? 7.419 0.150 -28.601 1.00 74.50 94 ASN A C 1
ATOM 787 O O . ASN A 1 94 ? 8.492 -0.445 -28.727 1.00 74.50 94 ASN A O 1
ATOM 791 N N . SER A 1 95 ? 7.352 1.459 -28.351 1.00 78.06 95 SER A N 1
ATOM 792 C CA . SER A 1 95 ? 8.557 2.241 -28.061 1.00 78.06 95 SER A CA 1
ATOM 793 C C . SER A 1 95 ? 9.220 1.785 -26.749 1.00 78.06 95 SER A C 1
ATOM 795 O O . SER A 1 95 ? 8.614 1.113 -25.902 1.00 78.06 95 SER A O 1
ATOM 797 N N . VAL A 1 96 ? 10.481 2.164 -26.554 1.00 80.31 96 VAL A N 1
ATOM 798 C CA . VAL A 1 96 ? 11.234 1.846 -25.329 1.00 80.31 96 VAL A CA 1
ATOM 799 C C . VAL A 1 96 ? 10.634 2.559 -24.111 1.00 80.31 96 VAL A C 1
ATOM 801 O O . VAL A 1 96 ? 10.561 1.988 -23.022 1.00 80.31 96 VAL A O 1
ATOM 804 N N . GLU A 1 97 ? 10.151 3.789 -24.284 1.00 75.50 97 GLU A N 1
ATOM 805 C CA . GLU A 1 97 ? 9.485 4.585 -23.246 1.00 75.50 97 GLU A CA 1
ATOM 806 C C . GLU A 1 97 ? 8.186 3.920 -22.789 1.00 75.50 97 GLU A C 1
ATOM 808 O O . GLU A 1 97 ? 7.952 3.758 -21.590 1.00 75.50 97 GLU A O 1
ATOM 813 N N . ALA A 1 98 ? 7.384 3.479 -23.758 1.00 72.19 98 ALA A N 1
ATOM 814 C CA . ALA A 1 98 ? 6.170 2.703 -23.569 1.00 72.19 98 ALA A CA 1
ATOM 815 C C . ALA A 1 98 ? 6.435 1.443 -22.731 1.00 72.19 98 ALA A C 1
ATOM 817 O O . ALA A 1 98 ? 5.833 1.254 -21.669 1.00 72.19 98 ALA A O 1
ATOM 818 N N . TYR A 1 99 ? 7.395 0.619 -23.165 1.00 79.75 99 TYR A N 1
ATOM 819 C CA . TYR A 1 99 ? 7.849 -0.556 -22.423 1.00 79.75 99 TYR A CA 1
ATOM 820 C C . TYR A 1 99 ? 8.250 -0.207 -20.982 1.00 79.75 99 TYR A C 1
ATOM 822 O O . TYR A 1 99 ? 7.755 -0.819 -20.033 1.00 79.75 99 TYR A O 1
ATOM 830 N N . ASN A 1 100 ? 9.109 0.801 -20.802 1.00 79.50 100 ASN A N 1
ATOM 831 C CA . ASN A 1 100 ? 9.614 1.190 -19.489 1.00 79.50 100 ASN A CA 1
ATOM 832 C C . ASN A 1 100 ? 8.493 1.646 -18.547 1.00 79.50 100 ASN A C 1
ATOM 834 O O . ASN A 1 100 ? 8.536 1.346 -17.353 1.00 79.50 100 ASN A O 1
ATOM 838 N N . ALA A 1 101 ? 7.478 2.342 -19.060 1.00 71.62 101 ALA A N 1
ATOM 839 C CA . ALA A 1 101 ? 6.346 2.785 -18.260 1.00 71.62 101 ALA A CA 1
ATOM 840 C C . ALA A 1 101 ? 5.491 1.603 -17.761 1.00 71.62 101 ALA A C 1
ATOM 842 O O . ALA A 1 101 ? 5.151 1.543 -16.576 1.00 71.62 101 ALA A O 1
ATOM 843 N N . PHE A 1 102 ? 5.224 0.614 -18.624 1.00 72.38 102 PHE A N 1
ATOM 844 C CA . PHE A 1 102 ? 4.569 -0.638 -18.227 1.00 72.38 102 PHE A CA 1
ATOM 845 C C . PHE A 1 102 ? 5.411 -1.442 -17.228 1.00 72.38 102 PHE A C 1
ATOM 847 O O . PHE A 1 102 ? 4.890 -1.939 -16.225 1.00 72.38 102 PHE A O 1
ATOM 854 N N . ALA A 1 103 ? 6.710 -1.582 -17.500 1.00 78.50 103 ALA A N 1
ATOM 855 C CA . ALA A 1 103 ? 7.642 -2.355 -16.690 1.00 78.50 103 ALA A CA 1
ATOM 856 C C . ALA A 1 103 ? 7.788 -1.777 -15.274 1.00 78.50 103 ALA A C 1
ATOM 858 O O . ALA A 1 103 ? 7.711 -2.538 -14.310 1.00 78.50 103 ALA A O 1
ATOM 859 N N . ARG A 1 104 ? 7.888 -0.444 -15.131 1.00 74.19 104 ARG A N 1
ATOM 860 C CA . ARG A 1 104 ? 7.948 0.260 -13.829 1.00 74.19 104 ARG A CA 1
ATOM 861 C C . ARG A 1 104 ? 6.750 -0.010 -12.926 1.00 74.19 104 ARG A C 1
ATOM 863 O O . ARG A 1 104 ? 6.857 0.091 -11.706 1.00 74.19 104 ARG A O 1
ATOM 870 N N . CYS A 1 105 ? 5.604 -0.329 -13.514 1.00 66.75 105 CYS A N 1
ATOM 871 C CA . CYS A 1 105 ? 4.364 -0.527 -12.779 1.00 66.75 105 CYS A CA 1
ATOM 872 C C . CYS A 1 105 ? 3.915 -1.985 -12.698 1.00 66.75 105 CYS A C 1
ATOM 874 O O . CYS A 1 105 ? 2.786 -2.230 -12.284 1.00 66.75 105 CYS A O 1
ATOM 876 N N . ASP A 1 106 ? 4.785 -2.934 -13.058 1.00 71.94 106 ASP A N 1
ATOM 877 C CA . ASP A 1 106 ? 4.488 -4.372 -13.077 1.00 71.94 106 ASP A CA 1
ATOM 878 C C . ASP A 1 106 ? 3.314 -4.763 -13.990 1.00 71.94 106 ASP A C 1
ATOM 880 O O . ASP A 1 106 ? 2.637 -5.768 -13.774 1.00 71.94 106 ASP A O 1
ATOM 884 N N . GLU A 1 107 ? 3.083 -3.980 -15.044 1.00 71.50 107 GLU A N 1
ATOM 885 C CA . GLU A 1 107 ? 1.984 -4.195 -15.990 1.00 71.50 107 GLU A CA 1
ATOM 886 C C . GLU A 1 107 ? 2.441 -4.780 -17.330 1.00 71.50 107 GLU A C 1
ATOM 888 O O . GLU A 1 107 ? 1.597 -5.145 -18.145 1.00 71.50 107 GLU A O 1
ATOM 893 N N . TRP A 1 108 ? 3.748 -4.898 -17.576 1.00 75.81 108 TRP A N 1
ATOM 894 C CA . TRP A 1 108 ? 4.251 -5.522 -18.800 1.00 75.81 108 TRP A CA 1
ATOM 895 C C . TRP A 1 108 ? 3.911 -7.020 -18.836 1.00 75.81 108 TRP A C 1
ATOM 897 O O . TRP A 1 108 ? 4.245 -7.761 -17.908 1.00 75.81 108 TRP A O 1
ATOM 907 N N . ARG A 1 109 ? 3.244 -7.456 -19.912 1.00 72.69 109 ARG A N 1
ATOM 908 C CA . ARG A 1 109 ? 2.757 -8.836 -20.118 1.00 72.69 109 ARG A CA 1
ATOM 909 C C . ARG A 1 109 ? 3.472 -9.589 -21.242 1.00 72.69 109 ARG A C 1
ATOM 911 O O . ARG A 1 109 ? 3.021 -10.665 -21.617 1.00 72.69 109 ARG A O 1
ATOM 918 N N . GLY A 1 110 ? 4.576 -9.042 -21.739 1.00 76.44 110 GLY A N 1
ATOM 919 C CA . GLY A 1 110 ? 5.264 -9.558 -22.916 1.00 76.44 110 GLY A CA 1
ATOM 920 C C . GLY A 1 110 ? 4.830 -8.834 -24.191 1.00 76.44 110 GLY A C 1
ATOM 921 O O . GLY A 1 110 ? 3.661 -8.479 -24.329 1.00 76.44 110 GLY A O 1
ATOM 922 N N . GLY A 1 111 ? 5.771 -8.587 -25.102 1.00 78.81 111 GLY A N 1
ATOM 923 C CA . GLY A 1 111 ? 5.509 -7.866 -26.350 1.00 78.81 111 GLY A CA 1
ATOM 924 C C . GLY A 1 111 ? 6.778 -7.501 -27.117 1.00 78.81 111 GLY A C 1
ATOM 925 O O . GLY A 1 111 ? 7.886 -7.581 -26.591 1.00 78.81 111 GLY A O 1
ATOM 926 N N . TYR A 1 112 ? 6.635 -7.089 -28.375 1.00 79.94 112 TYR A N 1
ATOM 927 C CA . TYR A 1 112 ? 7.737 -6.545 -29.168 1.00 79.94 112 TYR A CA 1
ATOM 928 C C . TYR A 1 112 ? 8.034 -5.094 -28.776 1.00 79.94 112 TYR A C 1
ATOM 930 O O . TYR A 1 112 ? 7.116 -4.286 -28.615 1.00 79.94 112 TYR A O 1
ATOM 938 N N . VAL A 1 113 ? 9.323 -4.776 -28.655 1.00 83.88 113 VAL A N 1
ATOM 939 C CA . VAL A 1 113 ? 9.866 -3.451 -28.342 1.00 83.88 113 VAL A CA 1
ATOM 940 C C . VAL A 1 113 ? 10.827 -3.019 -29.450 1.00 83.88 113 VAL A C 1
ATOM 942 O O . VAL A 1 113 ? 11.647 -3.810 -29.930 1.00 83.88 113 VAL A O 1
ATOM 945 N N . GLU A 1 114 ? 10.708 -1.765 -29.879 1.00 82.75 114 GLU A N 1
ATOM 946 C CA . GLU A 1 114 ? 11.522 -1.159 -30.932 1.00 82.75 114 GLU A CA 1
ATOM 947 C C . GLU A 1 114 ? 13.015 -1.330 -30.647 1.00 82.75 114 GLU A C 1
ATOM 949 O O . GLU A 1 114 ? 13.486 -1.082 -29.542 1.00 82.75 114 GLU A O 1
ATOM 954 N N . GLY A 1 115 ? 13.768 -1.803 -31.643 1.00 86.50 115 GLY A N 1
ATOM 955 C CA . GLY A 1 115 ? 15.215 -2.010 -31.524 1.00 86.50 115 GLY A CA 1
ATOM 956 C C . GLY A 1 115 ? 15.653 -3.198 -30.655 1.00 86.50 115 GLY A C 1
ATOM 957 O O . GLY A 1 115 ? 16.818 -3.580 -30.735 1.00 86.50 115 GLY A O 1
ATOM 958 N N . TYR A 1 116 ? 14.749 -3.824 -29.890 1.00 86.44 116 TYR A N 1
ATOM 959 C CA . TYR A 1 116 ? 15.080 -4.909 -28.952 1.00 86.44 116 TYR A CA 1
ATOM 960 C C . TYR A 1 116 ? 14.340 -6.228 -29.213 1.00 86.44 116 TYR A C 1
ATOM 962 O O . TYR A 1 116 ? 14.749 -7.271 -28.707 1.00 86.44 116 TYR A O 1
ATOM 970 N N . GLY A 1 117 ? 13.294 -6.222 -30.044 1.00 85.62 117 GLY A N 1
ATOM 971 C CA . GLY A 1 117 ? 12.542 -7.431 -30.381 1.00 85.62 117 GLY A CA 1
ATOM 972 C C . GLY A 1 117 ? 11.549 -7.829 -29.289 1.00 85.62 117 GLY A C 1
ATOM 973 O O . GLY A 1 117 ? 11.051 -6.975 -28.564 1.00 85.62 117 GLY A O 1
ATOM 974 N N . TYR A 1 118 ? 11.193 -9.114 -29.213 1.00 83.81 118 TYR A N 1
ATOM 975 C CA . TYR A 1 118 ? 10.222 -9.590 -28.223 1.00 83.81 118 TYR A CA 1
ATOM 976 C C . TYR A 1 118 ? 10.851 -9.663 -26.831 1.00 83.81 118 TYR A C 1
ATOM 978 O O . TYR A 1 118 ? 11.864 -10.335 -26.641 1.00 83.81 118 TYR A O 1
ATOM 986 N N . ILE A 1 119 ? 10.215 -9.013 -25.863 1.00 83.44 119 ILE A N 1
ATOM 987 C CA . ILE A 1 119 ? 10.623 -8.996 -24.461 1.00 83.44 119 ILE A CA 1
ATOM 988 C C . ILE A 1 119 ? 9.525 -9.656 -23.643 1.00 83.44 119 ILE A C 1
ATOM 990 O O . ILE A 1 119 ? 8.410 -9.142 -23.588 1.00 83.44 119 ILE A O 1
ATOM 994 N N . ASP A 1 120 ? 9.841 -10.779 -23.004 1.00 78.69 120 ASP A N 1
ATOM 995 C CA . ASP A 1 120 ? 8.902 -11.523 -22.162 1.00 78.69 120 ASP A CA 1
ATOM 996 C C . ASP A 1 120 ? 8.759 -10.909 -20.754 1.00 78.69 120 ASP A C 1
ATOM 998 O O . ASP A 1 120 ? 9.506 -10.010 -20.354 1.00 78.69 120 ASP A O 1
ATOM 1002 N N . VAL A 1 121 ? 7.790 -11.394 -19.980 1.00 67.88 121 VAL A N 1
ATOM 1003 C CA . VAL A 1 121 ? 7.617 -11.038 -18.569 1.00 67.88 121 VAL A CA 1
ATOM 1004 C C . VAL A 1 121 ? 8.824 -11.513 -17.757 1.00 67.88 121 VAL A C 1
ATOM 1006 O O . VAL A 1 121 ? 9.245 -12.660 -17.848 1.00 67.88 121 VAL A O 1
ATOM 1009 N N . ALA A 1 122 ? 9.350 -10.628 -16.911 1.00 62.69 122 ALA A N 1
ATOM 1010 C CA . ALA A 1 122 ? 10.479 -10.868 -16.015 1.00 62.69 122 ALA A CA 1
ATOM 1011 C C . ALA A 1 122 ? 11.796 -11.231 -16.725 1.00 62.69 122 ALA A C 1
ATOM 1013 O O . ALA A 1 122 ? 12.609 -11.961 -16.163 1.00 62.69 122 ALA A O 1
ATOM 1014 N N . ALA A 1 123 ? 12.040 -10.675 -17.919 1.00 55.53 123 ALA A N 1
ATOM 1015 C CA . ALA A 1 123 ? 13.142 -11.032 -18.824 1.00 55.53 123 ALA A CA 1
ATOM 1016 C C . ALA A 1 123 ? 14.585 -11.023 -18.249 1.00 55.53 123 ALA A C 1
ATOM 1018 O O . ALA A 1 123 ? 15.515 -11.330 -18.988 1.00 55.53 123 ALA A O 1
ATOM 1019 N N . SER A 1 124 ? 14.834 -10.663 -16.979 1.00 57.53 124 SER A N 1
ATOM 1020 C CA . SER A 1 124 ? 16.179 -10.781 -16.370 1.00 57.53 124 SER A CA 1
ATOM 1021 C C . SER A 1 124 ? 16.287 -10.575 -14.845 1.00 57.53 124 SER A C 1
ATOM 1023 O O . SER A 1 124 ? 17.406 -10.576 -14.336 1.00 57.53 124 SER A O 1
ATOM 1025 N N . SER A 1 125 ? 15.200 -10.391 -14.080 1.00 70.75 125 SER A N 1
ATOM 1026 C CA . SER A 1 125 ? 15.303 -10.053 -12.644 1.00 70.75 125 SER A CA 1
ATOM 1027 C C . SER A 1 125 ? 14.470 -10.949 -11.727 1.00 70.75 125 SER A C 1
ATOM 1029 O O . SER A 1 125 ? 13.366 -11.373 -12.061 1.00 70.75 125 SER A O 1
ATOM 1031 N N . LEU A 1 126 ? 14.996 -11.167 -10.514 1.00 76.31 126 LEU A N 1
ATOM 1032 C CA . LEU A 1 126 ? 14.337 -11.859 -9.401 1.00 76.31 126 LEU A CA 1
ATOM 1033 C C . LEU A 1 126 ? 13.002 -11.210 -8.998 1.00 76.31 126 LEU A C 1
ATOM 1035 O O . LEU A 1 126 ? 12.105 -11.884 -8.482 1.00 76.31 126 LEU A O 1
ATOM 1039 N N . TYR A 1 127 ? 12.876 -9.899 -9.217 1.00 82.44 127 TYR A N 1
ATOM 1040 C CA . TYR A 1 127 ? 11.743 -9.113 -8.752 1.00 82.44 127 TYR A CA 1
ATOM 1041 C C . TYR A 1 127 ? 10.797 -8.713 -9.875 1.00 82.44 127 TYR A C 1
ATOM 1043 O O . TYR A 1 127 ? 9.617 -8.543 -9.598 1.00 82.44 127 TYR A O 1
ATOM 1051 N N . GLY A 1 128 ? 11.231 -8.584 -11.129 1.00 83.31 128 GLY A N 1
ATOM 1052 C CA . GLY A 1 128 ? 10.331 -8.201 -12.219 1.00 83.31 128 GLY A CA 1
ATOM 1053 C C . GLY A 1 128 ? 11.035 -7.826 -13.514 1.00 83.31 128 GLY A C 1
ATOM 1054 O O . GLY A 1 128 ? 12.084 -8.368 -13.845 1.00 83.31 128 GLY A O 1
ATOM 1055 N N . ASN A 1 129 ? 10.434 -6.906 -14.266 1.00 83.25 129 ASN A N 1
ATOM 1056 C CA . ASN A 1 129 ? 10.948 -6.490 -15.568 1.00 83.25 129 ASN A CA 1
ATOM 1057 C C . ASN A 1 129 ? 12.127 -5.522 -15.420 1.00 83.25 129 ASN A C 1
ATOM 1059 O O . ASN A 1 129 ? 12.085 -4.575 -14.631 1.00 83.25 129 ASN A O 1
ATOM 1063 N N . SER A 1 130 ? 13.176 -5.751 -16.203 1.00 88.94 130 SER A N 1
ATOM 1064 C CA . SER A 1 130 ? 14.305 -4.827 -16.310 1.00 88.94 130 SER A CA 1
ATOM 1065 C C . SER A 1 130 ? 13.913 -3.583 -17.105 1.00 88.94 130 SER A C 1
ATOM 1067 O O . SER A 1 130 ? 13.069 -3.669 -17.988 1.00 88.94 130 SER A O 1
ATOM 1069 N N . LEU A 1 131 ? 14.524 -2.433 -16.843 1.00 87.00 131 LEU A N 1
ATOM 1070 C CA . LEU A 1 131 ? 14.317 -1.229 -17.655 1.00 87.00 131 LEU A CA 1
ATOM 1071 C C . LEU A 1 131 ? 15.463 -1.046 -18.636 1.00 87.00 131 LEU A C 1
ATOM 1073 O O . LEU A 1 131 ? 16.610 -1.323 -18.292 1.00 87.00 131 LEU A O 1
ATOM 1077 N N . CYS A 1 132 ? 15.155 -0.532 -19.822 1.00 87.06 132 CYS A N 1
ATOM 1078 C CA . CYS A 1 132 ? 16.169 -0.108 -20.777 1.00 87.06 13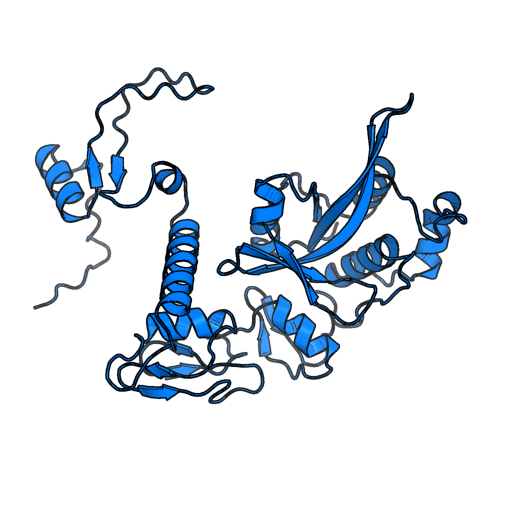2 CYS A CA 1
ATOM 1079 C C . CYS A 1 132 ? 16.319 1.409 -20.702 1.00 87.06 132 CYS A C 1
ATOM 1081 O O . CYS A 1 132 ? 15.449 2.142 -21.168 1.00 87.06 132 CYS A O 1
ATOM 1083 N N . LEU A 1 133 ? 17.397 1.894 -20.087 1.00 83.00 133 LEU A N 1
ATOM 1084 C CA . LEU A 1 133 ? 17.665 3.327 -19.951 1.00 83.00 133 LEU A CA 1
ATOM 1085 C C . LEU A 1 133 ? 18.926 3.672 -20.744 1.00 83.00 133 LEU A C 1
ATOM 1087 O O . LEU A 1 133 ? 20.002 3.124 -20.491 1.00 83.00 133 LEU A O 1
ATOM 1091 N N . GLY A 1 134 ? 18.782 4.556 -21.735 1.00 81.81 134 GLY A N 1
ATOM 1092 C CA . GLY A 1 134 ? 19.818 4.770 -22.742 1.00 81.81 134 GLY A CA 1
ATOM 1093 C C . GLY A 1 134 ? 20.056 3.481 -23.529 1.00 81.81 134 GLY A C 1
ATOM 1094 O O . GLY A 1 134 ? 19.165 3.026 -24.233 1.00 81.81 134 GLY A O 1
ATOM 1095 N N . ASN A 1 135 ? 21.234 2.875 -23.353 1.00 82.12 135 ASN A N 1
ATOM 1096 C CA . ASN A 1 135 ? 21.634 1.634 -24.029 1.00 82.12 135 ASN A CA 1
ATOM 1097 C C . ASN A 1 135 ? 21.870 0.456 -23.062 1.00 82.12 135 ASN A C 1
ATOM 1099 O O . ASN A 1 135 ? 22.478 -0.540 -23.455 1.00 82.12 135 ASN A O 1
ATOM 1103 N N . SER A 1 136 ? 21.427 0.565 -21.805 1.00 86.56 136 SER A N 1
ATOM 1104 C CA . SER A 1 136 ? 21.709 -0.423 -20.757 1.00 86.56 136 SER A CA 1
ATOM 1105 C C . SER A 1 136 ? 20.434 -0.992 -20.141 1.00 86.56 136 SER A C 1
ATOM 1107 O O . SER A 1 136 ? 19.470 -0.266 -19.891 1.00 86.56 136 SER A O 1
ATOM 1109 N N . TRP A 1 137 ? 20.470 -2.293 -19.846 1.00 87.88 137 TRP A N 1
ATOM 1110 C CA . TRP A 1 137 ? 19.414 -3.009 -19.137 1.00 87.88 137 TRP A CA 1
ATOM 1111 C C . TRP A 1 137 ? 19.678 -3.015 -17.634 1.00 87.88 137 TRP A C 1
ATOM 1113 O O . TRP A 1 137 ? 20.706 -3.510 -17.176 1.00 87.88 137 TRP A O 1
ATOM 1123 N N . TYR A 1 138 ? 18.725 -2.502 -16.865 1.00 89.12 138 TYR A N 1
ATOM 1124 C CA . TYR A 1 138 ? 18.796 -2.422 -15.412 1.00 89.12 138 TYR A CA 1
ATOM 1125 C C . TYR A 1 138 ? 17.782 -3.368 -14.783 1.00 89.12 138 TYR A C 1
ATOM 1127 O O . TYR A 1 138 ? 16.569 -3.179 -14.919 1.00 89.12 138 TYR A O 1
ATOM 1135 N N . ALA A 1 139 ? 18.284 -4.381 -14.078 1.00 89.75 139 ALA A N 1
ATOM 1136 C CA . ALA A 1 139 ? 17.472 -5.350 -13.353 1.00 89.75 139 ALA A CA 1
ATOM 1137 C C . ALA A 1 139 ? 16.527 -4.666 -12.352 1.00 89.75 139 ALA A C 1
ATOM 1139 O O . ALA A 1 139 ? 16.906 -3.708 -11.684 1.00 89.75 139 ALA A O 1
ATOM 1140 N N . CYS A 1 140 ? 15.297 -5.170 -12.224 1.00 88.94 140 CYS A N 1
ATOM 1141 C CA . CYS A 1 140 ? 14.364 -4.705 -11.194 1.00 88.94 140 CYS A CA 1
ATOM 1142 C C . CYS A 1 140 ? 14.959 -4.977 -9.802 1.00 88.94 140 CYS A C 1
ATOM 1144 O O . CYS A 1 140 ? 15.345 -6.117 -9.530 1.00 88.94 140 CYS A O 1
ATOM 1146 N N . GLY A 1 141 ? 15.043 -3.944 -8.960 1.00 87.56 141 GLY A N 1
ATOM 1147 C CA . GLY A 1 141 ? 15.757 -3.936 -7.677 1.00 87.56 141 GLY A CA 1
ATOM 1148 C C . GLY A 1 141 ? 17.166 -3.336 -7.719 1.00 87.56 141 GLY A C 1
ATOM 1149 O O . GLY A 1 141 ? 17.819 -3.313 -6.682 1.00 87.56 141 GLY A O 1
ATOM 1150 N N . ALA A 1 142 ? 17.638 -2.866 -8.877 1.00 90.50 142 ALA A N 1
ATOM 1151 C CA . ALA A 1 142 ? 18.860 -2.067 -8.987 1.00 90.50 142 ALA A CA 1
ATOM 1152 C C . ALA A 1 142 ? 18.579 -0.575 -8.703 1.00 90.50 142 ALA A C 1
ATOM 1154 O O . ALA A 1 142 ? 17.443 -0.140 -8.901 1.00 90.50 142 ALA A O 1
ATOM 1155 N N . PRO A 1 143 ? 19.590 0.252 -8.372 1.00 88.69 143 PRO A N 1
ATOM 1156 C CA . PRO A 1 143 ? 19.391 1.678 -8.082 1.00 88.69 143 PRO A CA 1
ATOM 1157 C C . PRO A 1 143 ? 18.690 2.465 -9.200 1.00 88.69 143 PRO A C 1
ATOM 1159 O O . PRO A 1 143 ? 17.937 3.397 -8.940 1.00 88.69 143 PRO A O 1
ATOM 1162 N N . GLN A 1 144 ? 18.917 2.089 -10.463 1.00 88.81 144 GLN A N 1
ATOM 1163 C CA . GLN A 1 144 ? 18.315 2.730 -11.640 1.00 88.81 144 GLN A CA 1
ATOM 1164 C C . GLN A 1 144 ? 16.918 2.180 -11.982 1.00 88.81 144 GLN A C 1
ATOM 1166 O O . GLN A 1 144 ? 16.194 2.770 -12.786 1.00 88.81 144 GLN A O 1
ATOM 1171 N N . ASN A 1 145 ? 16.544 1.042 -11.397 1.00 89.00 145 ASN A N 1
ATOM 1172 C CA . ASN A 1 145 ? 15.241 0.400 -11.549 1.00 89.00 145 ASN A CA 1
ATOM 1173 C C . ASN A 1 145 ? 14.770 -0.147 -10.186 1.00 89.00 145 ASN A C 1
ATOM 1175 O O . ASN A 1 145 ? 14.654 -1.368 -10.014 1.00 89.00 145 ASN A O 1
ATOM 1179 N N . PRO A 1 146 ? 14.561 0.738 -9.195 1.00 88.25 146 PRO A N 1
ATOM 1180 C CA . PRO A 1 146 ? 14.182 0.319 -7.858 1.00 88.25 146 PRO A CA 1
ATOM 1181 C C . PRO A 1 146 ? 12.770 -0.272 -7.875 1.00 88.25 146 PRO A C 1
ATOM 1183 O O . PRO A 1 146 ? 11.910 0.139 -8.660 1.00 88.25 146 PRO A O 1
ATOM 1186 N N . ILE A 1 147 ? 12.504 -1.238 -6.997 1.00 86.56 147 ILE A N 1
ATOM 1187 C CA . ILE A 1 147 ? 11.158 -1.799 -6.874 1.00 86.56 147 ILE A CA 1
ATOM 1188 C C . ILE A 1 147 ? 10.220 -0.817 -6.176 1.00 86.56 147 ILE A C 1
ATOM 1190 O O . ILE A 1 147 ? 10.617 -0.051 -5.303 1.00 86.56 147 ILE A O 1
ATOM 1194 N N . ARG A 1 148 ? 8.934 -0.874 -6.506 1.00 84.62 148 ARG A N 1
ATOM 1195 C CA . ARG A 1 148 ? 7.904 -0.109 -5.799 1.00 84.62 148 ARG A CA 1
ATOM 1196 C C . ARG A 1 148 ? 7.698 -0.604 -4.364 1.00 84.62 148 ARG A C 1
ATOM 1198 O O . ARG A 1 148 ? 7.843 -1.796 -4.087 1.00 84.62 148 ARG A O 1
ATOM 1205 N N . VAL A 1 149 ? 7.280 0.291 -3.470 1.00 85.75 149 VAL A N 1
ATOM 1206 C CA . VAL A 1 149 ? 7.056 -0.016 -2.047 1.00 85.75 149 VAL A CA 1
ATOM 1207 C C . VAL A 1 149 ? 6.001 -1.114 -1.863 1.00 85.75 149 VAL A C 1
ATOM 1209 O O . VAL A 1 149 ? 6.233 -2.080 -1.134 1.00 85.75 149 VAL A O 1
ATOM 1212 N N . ALA A 1 150 ? 4.876 -1.055 -2.585 1.00 85.94 150 ALA A N 1
ATOM 1213 C CA . ALA A 1 150 ? 3.858 -2.109 -2.509 1.00 85.94 150 ALA A CA 1
ATOM 1214 C C . ALA A 1 150 ? 4.401 -3.481 -2.938 1.00 85.94 150 ALA A C 1
ATOM 1216 O O . ALA A 1 150 ? 4.019 -4.520 -2.393 1.00 85.94 150 ALA A O 1
ATOM 1217 N N . LYS A 1 151 ? 5.316 -3.500 -3.911 1.00 86.62 151 LYS A N 1
ATOM 1218 C CA . LYS A 1 151 ? 5.952 -4.728 -4.386 1.00 86.62 151 LYS A CA 1
ATOM 1219 C C . LYS A 1 151 ? 6.910 -5.307 -3.352 1.00 86.62 151 LYS A C 1
ATOM 1221 O O . LYS A 1 151 ? 6.914 -6.523 -3.172 1.00 86.62 151 LYS A O 1
ATOM 1226 N N . PHE A 1 152 ? 7.668 -4.459 -2.653 1.00 89.69 152 PHE A N 1
ATOM 1227 C CA . PHE A 1 152 ? 8.489 -4.886 -1.519 1.00 89.69 152 PHE A CA 1
ATOM 1228 C C . PHE A 1 152 ? 7.631 -5.650 -0.508 1.00 89.69 152 PHE A C 1
ATOM 1230 O O . PHE A 1 152 ? 7.959 -6.785 -0.175 1.00 89.69 152 PHE A O 1
ATOM 1237 N N . TYR A 1 153 ? 6.491 -5.089 -0.097 1.00 88.19 153 TYR A N 1
ATOM 1238 C CA . TYR A 1 153 ? 5.609 -5.746 0.867 1.00 88.19 153 TYR A CA 1
ATOM 1239 C C . TYR A 1 153 ? 5.056 -7.077 0.344 1.00 88.19 153 TYR A C 1
ATOM 1241 O O . TYR A 1 153 ? 5.111 -8.074 1.062 1.00 88.19 153 TYR A O 1
ATOM 1249 N N . LYS A 1 154 ? 4.623 -7.141 -0.925 1.00 87.31 154 LYS A N 1
ATOM 1250 C CA . LYS A 1 154 ? 4.193 -8.398 -1.573 1.00 87.31 154 LYS A CA 1
ATOM 1251 C C . LYS A 1 154 ? 5.302 -9.462 -1.552 1.00 87.31 154 LYS A C 1
ATOM 1253 O O . LYS A 1 154 ? 5.037 -10.625 -1.258 1.00 87.31 154 LYS A O 1
ATOM 1258 N N . LEU A 1 155 ? 6.546 -9.079 -1.846 1.00 88.50 155 LEU A N 1
ATOM 1259 C CA . LEU A 1 155 ? 7.700 -9.986 -1.846 1.00 88.50 155 LEU A CA 1
ATOM 1260 C C . LEU A 1 155 ? 8.126 -10.397 -0.431 1.00 88.50 155 LEU A C 1
ATOM 1262 O O . LEU A 1 155 ? 8.467 -11.560 -0.220 1.00 88.50 155 LEU A O 1
ATOM 1266 N N . SER A 1 156 ? 8.103 -9.468 0.525 1.00 89.44 156 SER A N 1
ATOM 1267 C CA . SER A 1 156 ? 8.436 -9.702 1.934 1.00 89.44 156 SER A CA 1
ATOM 1268 C C . SER A 1 156 ? 7.462 -10.701 2.562 1.00 89.44 156 SER A C 1
ATOM 1270 O O . SER A 1 156 ? 7.891 -11.730 3.083 1.00 89.44 156 SER A O 1
ATOM 1272 N N . LEU A 1 157 ? 6.155 -10.475 2.388 1.00 85.06 157 LEU A N 1
ATOM 1273 C CA . LEU A 1 157 ? 5.085 -11.365 2.854 1.00 85.06 157 LEU A CA 1
ATOM 1274 C C . LEU A 1 157 ? 5.154 -12.762 2.225 1.00 85.06 157 LEU A C 1
ATOM 1276 O O . LEU A 1 157 ? 4.841 -13.756 2.874 1.00 85.06 157 LEU A O 1
ATOM 1280 N N . ALA A 1 158 ? 5.610 -12.853 0.975 1.00 87.06 158 ALA A N 1
ATOM 1281 C CA . ALA A 1 158 ? 5.826 -14.124 0.291 1.00 87.06 158 ALA A CA 1
ATOM 1282 C C . ALA A 1 158 ? 7.175 -14.794 0.631 1.00 87.06 158 ALA A C 1
ATOM 1284 O O . ALA A 1 158 ? 7.511 -15.804 0.016 1.00 87.06 158 ALA A O 1
ATOM 1285 N N . ASN A 1 159 ? 7.981 -14.244 1.551 1.00 87.88 159 ASN A N 1
ATOM 1286 C CA . ASN A 1 159 ? 9.348 -14.697 1.857 1.00 87.88 159 ASN A CA 1
ATOM 1287 C C . ASN A 1 159 ? 10.279 -14.762 0.627 1.00 87.88 159 ASN A C 1
ATOM 1289 O O . ASN A 1 159 ? 11.209 -15.573 0.557 1.00 87.88 159 ASN A O 1
ATOM 1293 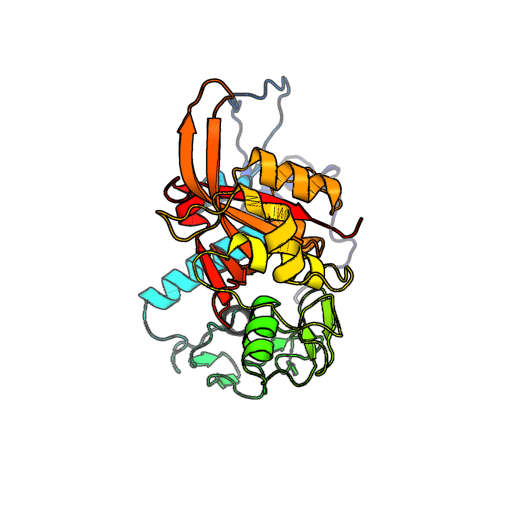N N . ARG A 1 160 ? 10.048 -13.886 -0.355 1.00 89.94 160 ARG A N 1
ATOM 1294 C CA . ARG A 1 160 ? 10.785 -13.801 -1.628 1.00 89.94 160 ARG A CA 1
ATOM 1295 C C . ARG A 1 160 ? 11.713 -12.593 -1.730 1.00 89.94 160 ARG A C 1
ATOM 1297 O O . ARG A 1 160 ? 12.457 -12.492 -2.700 1.00 89.94 160 ARG A O 1
ATOM 1304 N N . TRP A 1 161 ? 11.676 -11.683 -0.761 1.00 91.12 161 TRP A N 1
ATOM 1305 C CA . TRP A 1 161 ? 12.621 -10.572 -0.698 1.00 91.12 161 TRP A CA 1
ATOM 1306 C C . TRP A 1 161 ? 14.042 -11.079 -0.404 1.00 91.12 161 TRP A C 1
ATOM 1308 O O . TRP A 1 161 ? 14.216 -11.896 0.500 1.00 91.12 161 TRP A O 1
ATOM 1318 N N . ARG A 1 162 ? 15.036 -10.631 -1.181 1.00 92.31 162 ARG A N 1
ATOM 1319 C CA . ARG A 1 162 ? 16.467 -10.992 -1.056 1.00 92.31 162 ARG A CA 1
ATOM 1320 C C . ARG A 1 162 ? 17.388 -9.761 -1.021 1.00 92.31 162 ARG A C 1
ATOM 1322 O O . ARG A 1 162 ? 18.589 -9.877 -1.223 1.00 92.31 162 ARG A O 1
ATOM 1329 N N . GLY A 1 163 ? 16.822 -8.582 -0.768 1.00 92.12 163 GLY A N 1
ATOM 1330 C CA . GLY A 1 163 ? 17.539 -7.308 -0.783 1.00 92.12 163 GLY A CA 1
ATOM 1331 C C . GLY A 1 163 ? 17.589 -6.631 -2.157 1.00 92.12 163 GLY A C 1
ATOM 1332 O O . GLY A 1 163 ? 17.522 -7.292 -3.196 1.00 92.12 163 GLY A O 1
ATOM 1333 N N . GLY A 1 164 ? 17.667 -5.302 -2.160 1.00 93.06 164 GLY A N 1
ATOM 1334 C CA . GLY A 1 164 ? 17.666 -4.467 -3.365 1.00 93.06 164 GLY A CA 1
ATOM 1335 C C . GLY A 1 164 ? 17.133 -3.060 -3.101 1.00 93.06 164 GLY A C 1
ATOM 1336 O O . GLY A 1 164 ? 16.675 -2.758 -1.999 1.00 93.06 164 GLY A O 1
ATOM 1337 N N . ASP A 1 165 ? 17.172 -2.203 -4.116 1.00 92.62 165 ASP A N 1
ATOM 1338 C CA . ASP A 1 165 ? 16.682 -0.829 -4.025 1.00 92.62 165 ASP A CA 1
ATOM 1339 C C . ASP A 1 165 ? 15.154 -0.752 -4.102 1.00 92.62 165 ASP A C 1
ATOM 1341 O O . ASP A 1 165 ? 14.523 -1.311 -5.006 1.00 92.62 165 ASP A O 1
ATOM 1345 N N . VAL A 1 166 ? 14.562 -0.025 -3.154 1.00 88.50 166 VAL A N 1
ATOM 1346 C CA . VAL A 1 166 ? 13.135 0.297 -3.075 1.00 88.50 166 VAL A CA 1
ATOM 1347 C C . VAL A 1 166 ? 12.945 1.783 -3.376 1.00 88.50 166 VAL A C 1
ATOM 1349 O O . VAL A 1 166 ? 13.690 2.633 -2.886 1.00 88.50 166 VAL A O 1
ATOM 1352 N N . SER A 1 167 ? 11.944 2.102 -4.198 1.00 82.50 167 SER A N 1
ATOM 1353 C CA . SER A 1 167 ? 11.678 3.451 -4.697 1.00 82.50 167 SER A CA 1
ATOM 1354 C C . SER A 1 167 ? 11.610 4.446 -3.552 1.00 82.50 167 SER A C 1
ATOM 1356 O O . SER A 1 167 ? 10.897 4.218 -2.577 1.00 82.50 167 SER A O 1
ATOM 1358 N N . SER A 1 168 ? 12.350 5.543 -3.703 1.00 76.00 168 SER A N 1
ATOM 1359 C CA . SER A 1 168 ? 12.474 6.644 -2.747 1.00 76.00 168 SER A CA 1
ATOM 1360 C C . SER A 1 168 ? 13.187 6.277 -1.423 1.00 76.00 168 SER A C 1
ATOM 1362 O O . SER A 1 168 ? 13.655 7.165 -0.725 1.00 76.00 168 SER A O 1
ATOM 1364 N N . TRP A 1 169 ? 13.308 4.997 -1.061 1.00 75.88 169 TRP A N 1
ATOM 1365 C CA . TRP A 1 169 ? 13.890 4.541 0.213 1.00 75.88 169 TRP A CA 1
ATOM 1366 C C . TRP A 1 169 ? 15.355 4.093 0.087 1.00 75.88 169 TRP A C 1
ATOM 1368 O O . TRP A 1 169 ? 16.069 4.033 1.086 1.00 75.88 169 TRP A O 1
ATOM 1378 N N . GLY A 1 170 ? 15.806 3.782 -1.130 1.00 87.62 170 GLY A N 1
ATOM 1379 C CA . GLY A 1 170 ? 17.146 3.258 -1.392 1.00 87.62 170 GLY A CA 1
ATOM 1380 C C . GLY A 1 170 ? 17.259 1.764 -1.088 1.00 87.62 170 GLY A C 1
ATOM 1381 O O . GLY A 1 170 ? 16.265 1.034 -1.123 1.00 87.62 170 GLY A O 1
ATOM 1382 N N . TYR A 1 171 ? 18.477 1.297 -0.816 1.00 92.31 171 TYR A N 1
ATOM 1383 C CA . TYR A 1 171 ? 18.747 -0.122 -0.597 1.00 92.31 171 TYR A CA 1
ATOM 1384 C C . TYR A 1 171 ? 18.118 -0.642 0.700 1.00 92.31 171 TYR A C 1
ATOM 1386 O O . TYR A 1 171 ? 18.370 -0.132 1.792 1.00 92.31 171 TYR A O 1
ATOM 1394 N N . VAL A 1 172 ? 17.358 -1.728 0.582 1.00 91.44 172 VAL A N 1
ATOM 1395 C CA . VAL A 1 172 ? 16.705 -2.414 1.697 1.00 91.44 172 VAL A CA 1
ATOM 1396 C C . VAL A 1 172 ? 17.257 -3.833 1.797 1.00 91.44 172 VAL A C 1
ATOM 1398 O O . VAL A 1 172 ? 17.375 -4.546 0.804 1.00 91.44 172 VAL A O 1
ATOM 1401 N N . SER A 1 173 ? 17.629 -4.257 3.005 1.00 92.25 173 SER A N 1
ATOM 1402 C CA . SER A 1 173 ? 18.255 -5.567 3.230 1.00 92.25 173 SER A CA 1
ATOM 1403 C C . SER A 1 173 ? 17.243 -6.716 3.177 1.00 92.25 173 SER A C 1
ATOM 1405 O O . SER A 1 173 ? 16.059 -6.506 3.429 1.00 92.25 173 SER A O 1
ATOM 1407 N N . GLU A 1 174 ? 17.697 -7.949 2.931 1.00 91.50 174 GLU A N 1
ATOM 1408 C CA . GLU A 1 174 ? 16.860 -9.166 2.990 1.00 91.50 174 GLU A CA 1
ATOM 1409 C C . GLU A 1 174 ? 16.166 -9.373 4.354 1.00 91.50 174 GLU A C 1
ATOM 1411 O O . GLU A 1 174 ? 15.058 -9.925 4.439 1.00 91.50 174 GLU A O 1
ATOM 1416 N N . ASN A 1 175 ? 16.814 -8.910 5.425 1.00 88.88 175 ASN A N 1
ATOM 1417 C CA . ASN A 1 175 ? 16.327 -9.052 6.794 1.00 88.88 175 ASN A CA 1
ATOM 1418 C C . ASN A 1 175 ? 15.202 -8.065 7.116 1.00 88.88 175 ASN A C 1
ATOM 1420 O O . ASN A 1 175 ? 14.407 -8.325 8.012 1.00 88.88 175 ASN A O 1
ATOM 1424 N N . THR A 1 176 ? 15.090 -6.968 6.366 1.00 88.62 176 THR A N 1
ATOM 1425 C CA . THR A 1 176 ? 14.017 -5.991 6.541 1.00 88.62 176 THR A CA 1
ATOM 1426 C C . THR A 1 176 ? 12.695 -6.593 6.068 1.00 88.62 176 THR A C 1
ATOM 1428 O O . THR A 1 176 ? 12.536 -6.896 4.884 1.00 88.62 176 THR A O 1
ATOM 1431 N N . LYS A 1 177 ? 11.741 -6.773 6.991 1.00 85.06 177 LYS A N 1
ATOM 1432 C CA . LYS A 1 177 ? 10.409 -7.324 6.682 1.00 85.06 177 LYS A CA 1
ATOM 1433 C C . LYS A 1 177 ? 9.332 -6.253 6.560 1.00 85.06 177 LYS A C 1
ATOM 1435 O O . LYS A 1 177 ? 8.417 -6.419 5.752 1.00 85.06 177 LYS A O 1
ATOM 1440 N N . ILE A 1 178 ? 9.482 -5.154 7.295 1.00 86.44 178 ILE A N 1
ATOM 1441 C CA . ILE A 1 178 ? 8.651 -3.955 7.204 1.00 86.44 178 ILE A CA 1
ATOM 1442 C C . ILE A 1 178 ? 9.552 -2.775 6.857 1.00 86.44 178 ILE A C 1
ATOM 1444 O O . ILE A 1 178 ? 10.634 -2.609 7.411 1.00 86.44 178 ILE A O 1
ATOM 1448 N N . LEU A 1 179 ? 9.116 -1.923 5.939 1.00 79.69 179 LEU A N 1
ATOM 1449 C CA . LEU A 1 179 ? 9.848 -0.698 5.649 1.00 79.69 179 LEU A CA 1
ATOM 1450 C C . LEU A 1 179 ? 9.800 0.236 6.866 1.00 79.69 179 LEU A C 1
ATOM 1452 O O . LEU A 1 179 ? 8.724 0.547 7.365 1.00 79.69 179 LEU A O 1
ATOM 1456 N N . GLY A 1 180 ? 10.978 0.641 7.346 1.00 78.75 180 GLY A N 1
ATOM 1457 C CA . GLY A 1 180 ? 11.151 1.494 8.530 1.00 78.75 180 GLY A CA 1
ATOM 1458 C C . GLY A 1 180 ? 11.396 0.711 9.821 1.00 78.75 180 GLY A C 1
ATOM 1459 O O . GLY A 1 180 ? 11.800 1.298 10.822 1.00 78.75 180 GLY A O 1
ATOM 1460 N N . CYS A 1 181 ? 11.269 -0.622 9.776 1.00 79.50 181 CYS A N 1
ATOM 1461 C CA . CYS A 1 181 ? 11.614 -1.499 10.886 1.00 79.50 181 CYS A CA 1
ATOM 1462 C C . CYS A 1 181 ? 12.354 -2.764 10.439 1.00 79.50 181 CYS A C 1
ATOM 1464 O O . CYS A 1 181 ? 11.876 -3.580 9.654 1.00 79.50 181 CYS A O 1
ATOM 1466 N N . SER A 1 182 ? 13.559 -2.939 10.973 1.00 75.81 182 SER A N 1
ATOM 1467 C CA . SER A 1 182 ? 14.429 -4.066 10.643 1.00 75.81 182 SER A CA 1
ATOM 1468 C C . SER A 1 182 ? 14.135 -5.336 11.442 1.00 75.81 182 SER A C 1
ATOM 1470 O O . SER A 1 182 ? 14.614 -6.396 11.046 1.00 75.81 182 SER A O 1
ATOM 1472 N N . THR A 1 183 ? 13.386 -5.250 12.546 1.00 77.38 183 THR A N 1
ATOM 1473 C CA . THR A 1 183 ? 13.195 -6.366 13.489 1.00 77.38 183 THR A CA 1
ATOM 1474 C C . THR A 1 183 ? 11.786 -6.940 13.490 1.00 77.38 183 THR A C 1
ATOM 1476 O O . THR A 1 183 ? 11.619 -8.111 13.816 1.00 77.38 183 THR A O 1
ATOM 1479 N N . GLU A 1 184 ? 10.785 -6.148 13.107 1.00 84.31 184 GLU A N 1
ATOM 1480 C CA . GLU A 1 184 ? 9.383 -6.548 13.190 1.00 84.31 184 GLU A CA 1
ATOM 1481 C C . GLU A 1 184 ? 8.836 -7.081 11.866 1.00 84.31 184 GLU A C 1
ATOM 1483 O O . GLU A 1 184 ? 9.279 -6.725 10.770 1.00 84.31 184 GLU A O 1
ATOM 1488 N N . THR A 1 185 ? 7.809 -7.919 11.987 1.00 86.12 185 THR A N 1
ATOM 1489 C CA . THR A 1 185 ? 6.996 -8.403 10.866 1.00 86.12 185 THR A CA 1
ATOM 1490 C C . THR A 1 185 ? 5.602 -7.794 10.917 1.00 86.12 185 THR A C 1
ATOM 1492 O O . THR A 1 185 ? 5.186 -7.233 11.936 1.00 86.12 185 THR A O 1
ATOM 1495 N N . LEU A 1 186 ? 4.886 -7.845 9.789 1.00 87.81 186 LEU A N 1
ATOM 1496 C CA . LEU A 1 186 ? 3.512 -7.355 9.741 1.00 87.81 186 LEU A CA 1
ATOM 1497 C C . LEU A 1 186 ? 2.649 -8.203 10.667 1.00 87.81 186 LEU A C 1
ATOM 1499 O O . LEU A 1 186 ? 2.593 -9.426 10.541 1.00 87.81 186 LEU A O 1
ATOM 1503 N N . THR A 1 187 ? 1.968 -7.530 11.582 1.00 90.00 187 THR A N 1
ATOM 1504 C CA . THR A 1 187 ? 1.007 -8.141 12.484 1.00 90.00 187 THR A CA 1
ATOM 1505 C C . THR A 1 187 ? -0.235 -8.527 11.701 1.00 90.00 187 THR A C 1
ATOM 1507 O O . THR A 1 187 ? -0.829 -7.697 11.004 1.00 90.00 187 THR A O 1
ATOM 1510 N N . GLN A 1 188 ? -0.613 -9.796 11.848 1.00 90.25 188 GLN A N 1
ATOM 1511 C CA . GLN A 1 188 ? -1.847 -10.357 11.319 1.00 90.25 188 GLN A CA 1
ATOM 1512 C C . GLN A 1 188 ? -2.867 -10.553 12.441 1.00 90.25 188 GLN A C 1
ATOM 1514 O O . GLN A 1 188 ? -2.505 -10.961 13.544 1.00 90.25 188 GLN A O 1
ATOM 1519 N N . VAL A 1 189 ? -4.134 -10.256 12.161 1.00 92.06 189 VAL A N 1
ATOM 1520 C CA . VAL A 1 189 ? -5.237 -10.248 13.133 1.00 92.06 189 VAL A CA 1
ATOM 1521 C C . VAL A 1 189 ? -6.519 -10.831 12.534 1.00 92.06 189 VAL A C 1
ATOM 1523 O O . VAL A 1 189 ? -6.626 -11.020 11.323 1.00 92.06 189 VAL A O 1
ATOM 1526 N N . GLY A 1 190 ? -7.515 -11.120 13.374 1.00 90.38 190 GLY A N 1
ATOM 1527 C CA . GLY A 1 190 ? -8.829 -11.566 12.901 1.00 90.38 190 GLY A CA 1
ATOM 1528 C C . GLY A 1 190 ? -9.662 -10.441 12.265 1.00 90.38 190 GLY A C 1
ATOM 1529 O O . GLY A 1 190 ? -9.402 -9.259 12.469 1.00 90.38 190 GLY A O 1
ATOM 1530 N N . GLN A 1 191 ? -10.733 -10.801 11.545 1.00 85.56 191 GLN A N 1
ATOM 1531 C CA . GLN A 1 191 ? -11.651 -9.850 10.882 1.00 85.56 191 GLN A CA 1
ATOM 1532 C C . GLN A 1 191 ? -12.246 -8.786 11.828 1.00 85.56 191 GLN A C 1
ATOM 1534 O O . GLN A 1 191 ? -12.509 -7.664 11.409 1.00 85.56 191 GLN A O 1
ATOM 1539 N N . GLY A 1 192 ? -12.413 -9.100 13.116 1.00 91.19 192 GLY A N 1
ATOM 1540 C CA . GLY A 1 192 ? -12.911 -8.154 14.120 1.00 91.19 192 GLY A CA 1
ATOM 1541 C C . GLY A 1 192 ? -11.864 -7.197 14.701 1.00 91.19 192 GLY A C 1
ATOM 1542 O O . GLY A 1 192 ? -12.213 -6.312 15.477 1.00 91.19 192 GLY A O 1
ATOM 1543 N N . GLU A 1 193 ? -10.590 -7.373 14.359 1.00 95.12 193 GLU A N 1
ATOM 1544 C CA . GLU A 1 193 ? -9.441 -6.726 15.009 1.00 95.12 193 GLU A CA 1
ATOM 1545 C C . GLU A 1 193 ? -8.641 -5.839 14.047 1.00 95.12 193 GLU A C 1
ATOM 1547 O O . GLU A 1 193 ? -7.569 -5.352 14.405 1.00 95.12 193 GLU A O 1
ATOM 1552 N N . VAL A 1 194 ? -9.162 -5.618 12.835 1.00 92.94 194 VAL A N 1
ATOM 1553 C CA . VAL A 1 194 ? -8.486 -4.916 11.733 1.00 92.94 194 VAL A CA 1
ATOM 1554 C C . VAL A 1 194 ? -7.873 -3.599 12.199 1.00 92.94 194 VAL A C 1
ATOM 1556 O O . VAL A 1 194 ? -6.671 -3.409 12.058 1.00 92.94 194 VAL A O 1
ATOM 1559 N N . THR A 1 195 ? -8.660 -2.714 12.818 1.00 94.12 195 THR A N 1
ATOM 1560 C CA . THR A 1 195 ? -8.169 -1.414 13.297 1.00 94.12 195 THR A CA 1
ATOM 1561 C C . THR A 1 195 ? -6.971 -1.562 14.232 1.00 94.12 195 THR A C 1
ATOM 1563 O O . THR A 1 195 ? -5.995 -0.825 14.104 1.00 94.12 195 THR A O 1
ATOM 1566 N N . LEU A 1 196 ? -6.992 -2.550 15.133 1.00 95.75 196 LEU A N 1
ATOM 1567 C CA . LEU A 1 196 ? -5.877 -2.795 16.048 1.00 95.75 196 LEU A CA 1
ATOM 1568 C C . LEU A 1 196 ? -4.633 -3.264 15.291 1.00 95.75 196 LEU A C 1
ATOM 1570 O O . LEU A 1 196 ? -3.549 -2.724 15.504 1.00 95.75 196 LEU A O 1
ATOM 1574 N N . GLY A 1 197 ? -4.790 -4.233 14.384 1.00 94.56 197 GLY A N 1
ATOM 1575 C CA . GLY A 1 197 ? -3.695 -4.737 13.554 1.00 94.56 197 GLY A CA 1
ATOM 1576 C C . GLY A 1 197 ? -3.072 -3.650 12.678 1.00 94.56 197 GLY A C 1
ATOM 1577 O O . GLY A 1 197 ? -1.849 -3.561 12.576 1.00 94.56 197 GLY A O 1
ATOM 1578 N N . THR A 1 198 ? -3.894 -2.770 12.105 1.00 93.88 198 THR A N 1
ATOM 1579 C CA . THR A 1 198 ? -3.430 -1.633 11.303 1.00 93.88 198 THR A CA 1
ATOM 1580 C C . THR A 1 198 ? -2.620 -0.653 12.148 1.00 93.88 198 THR A C 1
ATOM 1582 O O . THR A 1 198 ? -1.522 -0.276 11.746 1.00 93.88 198 THR A O 1
ATOM 1585 N N . LEU A 1 199 ? -3.093 -0.288 13.343 1.00 93.88 199 LEU A N 1
ATOM 1586 C CA . LEU A 1 199 ? -2.361 0.605 14.248 1.00 93.88 199 LEU A CA 1
ATOM 1587 C C . LEU A 1 199 ? -1.024 0.008 14.718 1.00 93.88 199 LEU A C 1
ATOM 1589 O O . LEU A 1 199 ? -0.042 0.738 14.859 1.00 93.88 199 LEU A O 1
ATOM 1593 N N . ILE A 1 200 ? -0.946 -1.310 14.918 1.00 93.31 200 ILE A N 1
ATOM 1594 C CA . ILE A 1 200 ? 0.321 -1.994 15.223 1.00 93.31 200 ILE A CA 1
ATOM 1595 C C . ILE A 1 200 ? 1.274 -1.914 14.027 1.00 93.31 200 ILE A C 1
ATOM 1597 O O . ILE A 1 200 ? 2.434 -1.544 14.186 1.00 93.31 200 ILE A O 1
ATOM 1601 N N . ASN A 1 201 ? 0.784 -2.193 12.818 1.00 91.44 201 ASN A N 1
ATOM 1602 C CA . ASN A 1 201 ? 1.602 -2.128 11.607 1.00 91.44 201 ASN A CA 1
ATOM 1603 C C . ASN A 1 201 ? 2.118 -0.712 11.317 1.00 91.44 201 ASN A C 1
ATOM 1605 O O . ASN A 1 201 ? 3.259 -0.574 10.884 1.00 91.44 201 ASN A O 1
ATOM 1609 N N . VAL A 1 202 ? 1.328 0.320 11.625 1.00 91.62 202 VAL A N 1
ATOM 1610 C CA . VAL A 1 202 ? 1.755 1.728 11.592 1.00 91.62 202 VAL A CA 1
ATOM 1611 C C . VAL A 1 202 ? 2.860 2.004 12.619 1.00 91.62 202 VAL A C 1
ATOM 1613 O O . VAL A 1 202 ? 3.853 2.653 12.300 1.00 91.62 202 VAL A O 1
ATOM 1616 N N . ASN A 1 203 ? 2.730 1.498 13.851 1.00 90.62 203 ASN A N 1
ATOM 1617 C CA . ASN A 1 203 ? 3.796 1.622 14.853 1.00 90.62 203 ASN A CA 1
ATOM 1618 C C . ASN A 1 203 ? 5.093 0.969 14.362 1.00 90.62 203 ASN A C 1
ATOM 1620 O O . ASN A 1 203 ? 6.163 1.576 14.446 1.00 90.62 203 ASN A O 1
ATOM 1624 N N . HIS A 1 204 ? 4.989 -0.240 13.805 1.00 88.69 204 HIS A N 1
ATOM 1625 C CA . HIS A 1 204 ? 6.137 -0.944 13.255 1.00 88.69 204 HIS A CA 1
ATOM 1626 C C . HIS A 1 204 ? 6.748 -0.178 12.075 1.00 88.69 204 HIS A C 1
ATOM 1628 O O . HIS A 1 204 ? 7.957 0.008 12.060 1.00 88.69 204 HIS A O 1
ATOM 1634 N N . SER A 1 205 ? 5.967 0.324 11.110 1.00 87.62 205 SER A N 1
ATOM 1635 C CA . SER A 1 205 ? 6.518 1.047 9.948 1.00 87.62 205 SER A CA 1
ATOM 1636 C C . SER A 1 205 ? 7.237 2.342 10.328 1.00 87.62 205 SER A C 1
ATOM 1638 O O . SER A 1 205 ? 8.195 2.743 9.673 1.00 87.62 205 SER A O 1
ATOM 1640 N N . LEU A 1 206 ? 6.813 2.987 11.412 1.00 87.12 206 LEU A N 1
ATOM 1641 C CA . LEU A 1 206 ? 7.460 4.179 11.961 1.00 87.12 206 LEU A CA 1
ATOM 1642 C C . LEU A 1 206 ? 8.656 3.854 12.878 1.00 87.12 206 LEU A C 1
ATOM 1644 O O . LEU A 1 206 ? 9.314 4.764 13.391 1.00 87.12 206 LEU A O 1
ATOM 1648 N N . GLY A 1 207 ? 8.956 2.570 13.099 1.00 82.31 207 GLY A N 1
ATOM 1649 C CA . GLY A 1 207 ? 10.030 2.131 13.987 1.00 82.31 207 GLY A CA 1
ATOM 1650 C C . GLY A 1 207 ? 9.806 2.567 15.438 1.00 82.31 207 GLY A C 1
ATOM 1651 O O . GLY A 1 207 ? 10.773 2.886 16.143 1.00 82.31 207 GLY A O 1
ATOM 1652 N N . HIS A 1 208 ? 8.542 2.658 15.866 1.00 76.69 208 HIS A N 1
ATOM 1653 C CA . HIS A 1 208 ? 8.201 2.687 17.284 1.00 76.69 208 HIS A CA 1
ATOM 1654 C C . HIS A 1 208 ? 8.397 1.280 17.868 1.00 76.69 208 HIS A C 1
ATOM 1656 O O . HIS A 1 208 ? 8.401 0.290 17.137 1.00 76.69 208 HIS A O 1
ATOM 1662 N N . GLY A 1 209 ? 8.645 1.201 19.179 1.00 70.31 209 GLY A N 1
ATOM 1663 C CA . GLY A 1 209 ? 8.900 -0.066 19.868 1.00 70.31 209 GLY A CA 1
ATOM 1664 C C . GLY A 1 209 ? 7.761 -1.081 19.716 1.00 70.31 209 GLY A C 1
ATOM 1665 O O . GLY A 1 209 ? 6.708 -0.789 19.155 1.00 70.31 209 GLY A O 1
ATOM 1666 N N . VAL A 1 210 ? 7.973 -2.285 20.243 1.00 77.31 210 VAL A N 1
ATOM 1667 C CA . VAL A 1 210 ? 7.043 -3.410 20.069 1.00 77.31 210 VAL A CA 1
ATOM 1668 C C . VAL A 1 210 ? 5.672 -3.091 20.681 1.00 77.31 210 VAL A C 1
ATOM 1670 O O . VAL A 1 210 ? 5.528 -3.035 21.904 1.00 77.31 210 VAL A O 1
ATOM 1673 N N . VAL A 1 211 ? 4.656 -2.923 19.829 1.00 88.19 211 VAL A N 1
ATOM 1674 C CA . VAL A 1 211 ? 3.244 -2.836 20.230 1.00 88.19 211 VAL A CA 1
ATOM 1675 C C . VAL A 1 211 ? 2.592 -4.178 19.939 1.00 88.19 211 VAL A C 1
ATOM 1677 O O . VAL A 1 211 ? 2.624 -4.673 18.819 1.00 88.19 211 VAL A O 1
ATOM 1680 N N . THR A 1 212 ? 1.992 -4.792 20.955 1.00 91.06 212 THR A N 1
ATOM 1681 C CA . THR A 1 212 ? 1.390 -6.126 20.819 1.00 91.06 212 THR A CA 1
ATOM 1682 C C . THR A 1 212 ? -0.119 -6.041 20.649 1.00 91.06 212 THR A C 1
ATOM 1684 O O . THR A 1 212 ? -0.763 -5.114 21.151 1.00 91.06 212 THR A O 1
ATOM 1687 N N . ILE A 1 213 ? -0.710 -7.062 20.023 1.00 93.88 213 ILE A N 1
ATOM 1688 C CA . ILE A 1 213 ? -2.169 -7.177 19.931 1.00 93.88 213 ILE A CA 1
ATOM 1689 C C . ILE A 1 213 ? -2.827 -7.153 21.313 1.00 93.88 213 ILE A C 1
ATOM 1691 O O . ILE A 1 213 ? -3.823 -6.465 21.497 1.00 93.88 213 ILE A O 1
ATOM 1695 N N . GLU A 1 214 ? -2.227 -7.800 22.311 1.00 94.88 214 GLU A N 1
ATOM 1696 C CA . GLU A 1 214 ? -2.753 -7.824 23.678 1.00 94.88 214 GLU A CA 1
ATOM 1697 C C . GLU A 1 214 ? -2.753 -6.429 24.318 1.00 94.88 214 GLU A C 1
ATOM 1699 O O . GLU A 1 214 ? -3.735 -6.018 24.937 1.00 94.88 214 GLU A O 1
ATOM 1704 N N . SER A 1 215 ? -1.691 -5.641 24.114 1.00 94.19 215 SER A N 1
ATOM 1705 C CA . SER A 1 215 ? -1.663 -4.254 24.595 1.00 94.19 215 SER A CA 1
ATOM 1706 C C . SER A 1 215 ? -2.751 -3.391 23.943 1.00 94.19 215 SER A C 1
ATOM 1708 O O . SER A 1 215 ? -3.404 -2.598 24.623 1.00 94.19 215 SER A O 1
ATOM 1710 N N . MET A 1 216 ? -3.021 -3.607 22.653 1.00 95.44 216 MET A N 1
ATOM 1711 C CA . MET A 1 216 ? -4.068 -2.895 21.919 1.00 95.44 216 MET A CA 1
ATOM 1712 C C . MET A 1 216 ? -5.469 -3.320 22.355 1.00 95.44 216 MET A C 1
ATOM 1714 O O . MET A 1 216 ? -6.331 -2.465 22.554 1.00 95.44 216 MET A O 1
ATOM 1718 N N . LYS A 1 217 ? -5.691 -4.618 22.586 1.00 96.62 217 LYS A N 1
ATOM 1719 C CA . LYS A 1 217 ? -6.955 -5.137 23.127 1.00 96.62 217 LYS A CA 1
ATOM 1720 C C . LYS A 1 217 ? -7.279 -4.528 24.481 1.00 96.62 217 LYS A C 1
ATOM 1722 O O . LYS A 1 217 ? -8.412 -4.119 24.702 1.00 96.62 217 LYS A O 1
ATOM 1727 N N . ASN A 1 218 ? -6.281 -4.406 25.355 1.00 96.56 218 ASN A N 1
ATOM 1728 C CA . ASN A 1 218 ? -6.444 -3.765 26.657 1.00 96.56 218 ASN A CA 1
ATOM 1729 C C . ASN A 1 218 ? -6.736 -2.261 26.533 1.00 96.56 218 ASN A C 1
ATOM 1731 O O . ASN A 1 218 ? -7.594 -1.748 27.252 1.00 96.56 218 ASN A O 1
ATOM 1735 N N . ARG A 1 219 ? -6.075 -1.558 25.600 1.00 95.69 219 ARG A N 1
ATOM 1736 C CA . ARG A 1 219 ? -6.310 -0.127 25.337 1.00 95.69 219 ARG A CA 1
ATOM 1737 C C . ARG A 1 219 ? -7.726 0.150 24.834 1.00 95.69 219 ARG A C 1
ATOM 1739 O O . ARG A 1 219 ? -8.329 1.125 25.269 1.00 95.69 219 ARG A O 1
ATOM 1746 N N . PHE A 1 220 ? -8.240 -0.695 23.943 1.00 97.12 220 PHE A N 1
ATOM 1747 C CA . PHE A 1 220 ? -9.543 -0.518 23.299 1.00 97.12 220 PHE A CA 1
ATOM 1748 C C . PHE A 1 220 ? -10.631 -1.452 23.844 1.00 97.12 220 PHE A C 1
ATOM 1750 O O . PHE A 1 220 ? -11.651 -1.652 23.189 1.00 97.12 220 PHE A O 1
ATOM 1757 N N . LYS A 1 221 ? -10.438 -2.022 25.039 1.00 96.81 221 LYS A N 1
ATOM 1758 C CA . LYS A 1 221 ? -11.310 -3.063 25.612 1.00 96.81 221 LYS A CA 1
ATOM 1759 C C . LYS A 1 221 ? -12.795 -2.681 25.630 1.00 96.81 221 LYS A C 1
ATOM 1761 O O . LYS A 1 221 ? -13.642 -3.525 25.362 1.00 96.81 221 LYS A O 1
ATOM 1766 N N . ASP A 1 222 ? -13.091 -1.406 25.883 1.00 97.00 222 ASP A N 1
ATOM 1767 C CA . ASP A 1 222 ? -14.456 -0.896 26.037 1.00 97.00 222 ASP A CA 1
ATOM 1768 C C . ASP A 1 222 ? -15.167 -0.695 24.682 1.00 97.00 222 ASP A C 1
ATOM 1770 O O . ASP A 1 222 ? -16.361 -0.417 24.643 1.00 97.00 222 ASP A O 1
ATOM 1774 N N . PHE A 1 223 ? -14.451 -0.878 23.565 1.00 96.19 223 PHE A N 1
ATOM 1775 C CA . PHE A 1 223 ? -14.967 -0.736 22.199 1.00 96.19 223 PHE A CA 1
ATOM 1776 C C . PHE A 1 223 ? -15.225 -2.079 21.506 1.00 96.19 223 PHE A C 1
ATOM 1778 O O . PHE A 1 223 ? -15.545 -2.100 20.319 1.00 96.19 223 PHE A O 1
ATOM 1785 N N . TRP A 1 224 ? -15.069 -3.211 22.198 1.00 96.56 224 TRP A N 1
ATOM 1786 C CA . TRP A 1 224 ? -15.418 -4.515 21.637 1.00 96.56 224 TRP A CA 1
ATOM 1787 C C . TRP A 1 224 ? -16.939 -4.705 21.600 1.00 96.56 224 TRP A C 1
ATOM 1789 O O . TRP A 1 224 ? -17.594 -4.773 22.640 1.00 96.56 224 TRP A O 1
ATOM 1799 N N . ASP A 1 225 ? -17.505 -4.831 20.400 1.00 94.38 225 ASP A N 1
ATOM 1800 C CA . ASP A 1 225 ? -18.920 -5.134 20.201 1.00 94.38 225 ASP A CA 1
ATOM 1801 C C . ASP A 1 225 ? -19.099 -6.643 20.002 1.00 94.38 225 ASP A C 1
ATOM 1803 O O . ASP A 1 225 ? -18.725 -7.211 18.972 1.00 94.38 225 ASP A O 1
ATOM 1807 N N . THR A 1 226 ? -19.697 -7.301 20.996 1.00 94.19 226 THR A N 1
ATOM 1808 C CA . THR A 1 226 ? -19.942 -8.748 20.979 1.00 94.19 226 THR A CA 1
ATOM 1809 C C . THR A 1 226 ? -20.960 -9.172 19.924 1.00 94.19 226 THR A C 1
ATOM 1811 O O . THR A 1 226 ? -20.836 -10.268 19.384 1.00 94.19 226 THR A O 1
ATOM 1814 N N . ALA A 1 227 ? -21.938 -8.325 19.586 1.00 93.00 227 ALA A N 1
ATOM 1815 C CA . ALA A 1 227 ? -22.945 -8.636 18.574 1.00 93.00 227 ALA A CA 1
ATOM 1816 C C . ALA A 1 227 ? -22.352 -8.588 17.160 1.00 93.00 227 ALA A C 1
ATOM 1818 O O . ALA A 1 227 ? -22.739 -9.372 16.294 1.00 93.00 227 ALA A O 1
ATOM 1819 N N . ARG A 1 228 ? -21.394 -7.684 16.931 1.00 88.88 228 ARG A N 1
ATOM 1820 C CA . ARG A 1 228 ? -20.671 -7.555 15.655 1.00 88.88 228 ARG A CA 1
ATOM 1821 C C . ARG A 1 228 ? -19.364 -8.338 15.608 1.00 88.88 228 ARG A C 1
ATOM 1823 O O . ARG A 1 228 ? -18.715 -8.336 14.564 1.00 88.88 228 ARG A O 1
ATOM 1830 N N . ASN A 1 229 ? -18.966 -8.960 16.719 1.00 93.69 229 ASN A N 1
ATOM 1831 C CA . ASN A 1 229 ? -17.692 -9.659 16.885 1.00 93.69 229 ASN A CA 1
ATOM 1832 C C . ASN A 1 229 ? -16.497 -8.832 16.365 1.00 93.69 229 ASN A C 1
ATOM 1834 O O . ASN A 1 229 ? -15.659 -9.331 15.611 1.00 93.69 229 ASN A O 1
ATOM 1838 N N . SER A 1 230 ? -16.479 -7.535 16.684 1.00 94.44 230 SER A N 1
ATOM 1839 C CA . SER A 1 230 ? -15.487 -6.586 16.167 1.00 94.44 230 SER A CA 1
ATOM 1840 C C . SER A 1 230 ? -15.321 -5.359 17.059 1.00 94.44 230 SER A C 1
ATOM 1842 O O . SER A 1 230 ? -16.246 -4.953 17.764 1.00 94.44 230 SER A O 1
ATOM 1844 N N . TYR A 1 231 ? -14.144 -4.733 16.997 1.00 95.44 231 TYR A N 1
ATOM 1845 C CA . TYR A 1 231 ? -13.902 -3.433 17.619 1.00 95.44 231 TYR A CA 1
ATOM 1846 C C . TYR A 1 231 ? -14.638 -2.320 16.861 1.00 95.44 231 TYR A C 1
ATOM 1848 O O . TYR A 1 231 ? -14.473 -2.155 15.655 1.00 95.44 231 TYR A O 1
ATOM 1856 N N . GLN A 1 232 ? -15.440 -1.537 17.581 1.00 94.62 232 GLN A N 1
ATOM 1857 C CA . GLN A 1 232 ? -16.217 -0.409 17.071 1.00 94.62 232 GLN A CA 1
ATOM 1858 C C . GLN A 1 232 ? -15.616 0.900 17.592 1.00 94.62 232 GLN A C 1
ATOM 1860 O O . GLN A 1 232 ? -16.126 1.510 18.529 1.00 94.62 232 GLN A O 1
ATOM 1865 N N . ILE A 1 233 ? -14.500 1.311 16.989 1.00 95.19 233 ILE A N 1
ATOM 1866 C CA . ILE A 1 233 ? -13.753 2.516 17.373 1.00 95.19 233 ILE A CA 1
ATOM 1867 C C . ILE A 1 233 ? -14.161 3.664 16.447 1.00 95.19 233 ILE A C 1
ATOM 1869 O O . ILE A 1 233 ? -13.844 3.643 15.252 1.00 95.19 233 ILE A O 1
ATOM 1873 N N . ASP A 1 234 ? -14.866 4.659 16.985 1.00 93.75 234 ASP A N 1
ATOM 1874 C CA . ASP A 1 234 ? -15.234 5.860 16.231 1.00 93.75 234 ASP A CA 1
ATOM 1875 C C . ASP A 1 234 ? -14.014 6.734 15.900 1.00 93.75 234 ASP A C 1
ATOM 1877 O O . ASP A 1 234 ? -12.897 6.524 16.380 1.00 93.75 234 ASP A O 1
ATOM 1881 N N . ASP A 1 235 ? -14.215 7.684 14.997 1.00 90.50 235 ASP A N 1
ATOM 1882 C CA . ASP A 1 235 ? -13.180 8.566 14.473 1.00 90.50 235 ASP A CA 1
ATOM 1883 C C . ASP A 1 235 ? -12.638 9.550 15.511 1.00 90.50 235 ASP A C 1
ATOM 1885 O O . ASP A 1 235 ? -11.454 9.892 15.455 1.00 90.50 235 ASP A O 1
ATOM 1889 N N . GLY A 1 236 ? -13.448 9.947 16.496 1.00 90.75 236 GLY A N 1
ATOM 1890 C CA . GLY A 1 236 ? -13.008 10.767 17.621 1.00 90.75 236 GLY A CA 1
ATOM 1891 C C . GLY A 1 236 ? -11.967 10.042 18.473 1.00 90.75 236 GLY A C 1
ATOM 1892 O O . GLY A 1 236 ? -10.861 10.555 18.676 1.00 90.75 236 GLY A O 1
ATOM 1893 N N . ILE A 1 237 ? -12.287 8.818 18.900 1.00 93.81 237 ILE A N 1
ATOM 1894 C CA . ILE A 1 237 ? -11.392 7.968 19.700 1.00 93.81 237 ILE A CA 1
ATOM 1895 C C . ILE A 1 237 ? -10.137 7.575 18.913 1.00 93.81 237 ILE A C 1
ATOM 1897 O O . ILE A 1 237 ? -9.024 7.640 19.446 1.00 93.81 237 ILE A O 1
ATOM 1901 N N . LEU A 1 238 ? -10.283 7.208 17.634 1.00 93.12 238 LEU A N 1
ATOM 1902 C CA . LEU A 1 238 ? -9.138 6.904 16.772 1.00 93.12 238 LEU A CA 1
ATOM 1903 C C . LEU A 1 238 ? -8.204 8.119 16.647 1.00 93.12 238 LEU A C 1
ATOM 1905 O O . LEU A 1 238 ? -6.992 7.995 16.835 1.00 93.12 238 LEU A O 1
ATOM 1909 N N . SER A 1 239 ? -8.761 9.301 16.378 1.00 89.88 239 SER A N 1
ATOM 1910 C CA . SER A 1 239 ? -7.991 10.541 16.225 1.00 89.88 239 SER A CA 1
ATOM 1911 C C . SER A 1 239 ? -7.305 10.967 17.521 1.00 89.88 239 SER A C 1
ATOM 1913 O O . SER A 1 239 ? -6.234 11.575 17.489 1.00 89.88 239 SER A O 1
ATOM 1915 N N . GLU A 1 240 ? -7.908 10.696 18.679 1.00 91.56 240 GLU A N 1
ATOM 1916 C CA . GLU A 1 240 ? -7.263 10.909 19.975 1.00 91.56 240 GLU A CA 1
ATOM 1917 C C . GLU A 1 240 ? -6.055 9.983 20.153 1.00 91.56 240 GLU A C 1
ATOM 1919 O O . GLU A 1 240 ? -4.964 10.466 20.462 1.00 91.56 240 GLU A O 1
ATOM 1924 N N . TYR A 1 241 ? -6.216 8.682 19.889 1.00 91.94 241 TYR A N 1
ATOM 1925 C CA . TYR A 1 241 ? -5.106 7.731 19.949 1.00 91.94 241 TYR A CA 1
ATOM 1926 C C . TYR A 1 241 ? -3.961 8.155 19.024 1.00 91.94 241 TYR A C 1
ATOM 1928 O O . TYR A 1 241 ? -2.806 8.184 19.449 1.00 91.94 241 TYR A O 1
ATOM 1936 N N . ILE A 1 242 ? -4.277 8.537 17.785 1.00 90.44 242 ILE A N 1
ATOM 1937 C CA . ILE A 1 242 ? -3.281 8.975 16.805 1.00 90.44 242 ILE A CA 1
ATOM 1938 C C . ILE A 1 242 ? -2.499 10.184 17.318 1.00 90.44 242 ILE A C 1
ATOM 1940 O O . ILE A 1 242 ? -1.273 10.155 17.318 1.00 90.44 242 ILE A O 1
ATOM 1944 N N . ARG A 1 243 ? -3.188 11.221 17.808 1.00 88.12 243 AR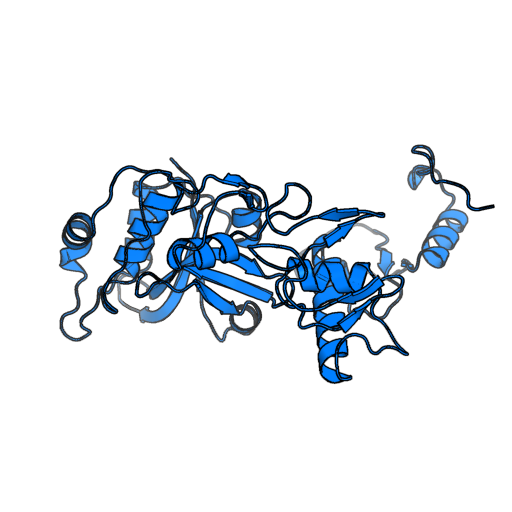G A N 1
ATOM 1945 C CA . ARG A 1 243 ? -2.544 12.440 18.328 1.00 88.12 243 ARG A CA 1
ATOM 1946 C C . ARG A 1 243 ? -1.675 12.186 19.558 1.00 88.12 243 ARG A C 1
ATOM 1948 O O . ARG A 1 243 ? -0.699 12.897 19.760 1.00 88.12 243 ARG A O 1
ATOM 1955 N N . GLN A 1 244 ? -2.039 11.211 20.389 1.00 88.25 244 GLN A N 1
ATOM 1956 C CA . GLN A 1 244 ? -1.278 10.861 21.590 1.00 88.25 244 GLN A CA 1
ATOM 1957 C C . GLN A 1 244 ? -0.006 10.060 21.284 1.00 88.25 244 GLN A C 1
ATOM 1959 O O . GLN A 1 244 ? 0.925 10.102 22.082 1.00 88.25 244 GLN A O 1
ATOM 1964 N N . ASN A 1 245 ? 0.028 9.319 20.170 1.00 87.44 245 ASN A N 1
ATOM 1965 C CA . ASN A 1 245 ? 1.086 8.339 19.899 1.00 87.44 245 ASN A CA 1
ATOM 1966 C C . ASN A 1 245 ? 1.943 8.664 18.667 1.00 87.44 245 ASN A C 1
ATOM 1968 O O . ASN A 1 245 ? 3.036 8.119 18.544 1.00 87.44 245 ASN A O 1
ATOM 1972 N N . PHE A 1 246 ? 1.487 9.542 17.770 1.00 87.56 246 PHE A N 1
ATOM 1973 C CA . PHE A 1 246 ? 2.186 9.869 16.526 1.00 87.56 246 PHE A CA 1
ATOM 1974 C C . PHE A 1 246 ? 2.249 11.377 16.293 1.00 87.56 246 PHE A C 1
ATOM 1976 O O . PHE A 1 246 ? 1.355 12.125 16.696 1.00 87.56 246 PHE A O 1
ATOM 1983 N N . TYR A 1 247 ? 3.270 11.824 15.557 1.00 79.31 247 TYR A N 1
ATOM 1984 C CA . TYR A 1 247 ? 3.247 13.171 15.002 1.00 79.31 247 TYR A CA 1
ATOM 1985 C C . TYR A 1 247 ? 2.263 13.211 13.832 1.00 79.31 247 TYR A C 1
ATOM 1987 O O . TYR A 1 247 ? 2.415 12.495 12.839 1.00 79.31 247 TYR A O 1
ATOM 1995 N N . TYR A 1 248 ? 1.240 14.049 13.975 1.00 70.44 248 TYR A N 1
ATOM 1996 C CA . TYR A 1 248 ? 0.161 14.205 13.011 1.00 70.44 248 TYR A CA 1
ATOM 1997 C C . TYR A 1 248 ? 0.426 15.416 12.113 1.00 70.44 248 TYR A C 1
ATOM 1999 O O . TYR A 1 248 ? 0.376 16.560 12.571 1.00 70.44 248 TYR A O 1
ATOM 2007 N N . ALA A 1 249 ? 0.702 15.173 10.831 1.00 61.09 249 ALA A N 1
ATOM 2008 C CA . ALA A 1 249 ? 0.770 16.244 9.844 1.00 61.09 249 ALA A CA 1
ATOM 2009 C C . ALA A 1 249 ? -0.656 16.627 9.412 1.00 61.09 249 ALA A C 1
ATOM 2011 O O . ALA A 1 249 ? -1.454 15.757 9.084 1.00 61.09 249 ALA A O 1
ATOM 2012 N N . GLN A 1 250 ? -0.971 17.926 9.365 1.00 54.28 250 GLN A N 1
ATOM 2013 C CA . GLN A 1 250 ? -2.298 18.435 8.971 1.00 54.28 250 GLN A CA 1
ATOM 2014 C C . GLN A 1 250 ? -2.637 18.270 7.473 1.00 54.28 250 GLN A C 1
ATOM 2016 O O . GLN A 1 250 ? -3.652 18.798 7.025 1.00 54.28 250 GLN A O 1
ATOM 2021 N N . THR A 1 251 ? -1.810 17.583 6.678 1.00 59.84 251 THR A N 1
ATOM 2022 C CA . THR A 1 251 ? -2.139 17.330 5.268 1.00 59.84 251 THR A CA 1
ATOM 2023 C C . THR A 1 251 ? -3.069 16.124 5.157 1.00 59.84 251 THR A C 1
ATOM 2025 O O . THR A 1 251 ? -2.818 15.076 5.752 1.00 59.84 251 THR A O 1
ATOM 2028 N N . ASN A 1 252 ? -4.148 16.282 4.390 1.00 66.56 252 ASN A N 1
ATOM 2029 C CA . ASN A 1 252 ? -5.054 15.193 4.016 1.00 66.56 252 ASN A CA 1
ATOM 2030 C C . ASN A 1 252 ? -4.630 14.532 2.690 1.00 66.56 252 ASN A C 1
ATOM 2032 O O . ASN A 1 252 ? -5.312 13.629 2.206 1.00 66.56 252 ASN A O 1
ATOM 2036 N N . ASP A 1 253 ? -3.524 14.974 2.079 1.00 82.31 253 ASP A N 1
ATOM 2037 C CA . ASP A 1 253 ? -3.047 14.407 0.824 1.00 82.31 253 ASP A CA 1
ATOM 2038 C C . ASP A 1 253 ? -2.128 13.203 1.078 1.00 82.31 253 ASP A C 1
ATOM 2040 O O . ASP A 1 253 ? -0.945 13.320 1.406 1.00 82.31 253 ASP A O 1
ATOM 2044 N N . ILE A 1 254 ? -2.686 12.007 0.878 1.00 85.06 254 ILE A N 1
ATOM 2045 C CA . ILE A 1 254 ? -1.943 10.744 0.946 1.00 85.06 254 ILE A CA 1
ATOM 2046 C C . ILE A 1 254 ? -0.756 10.735 -0.019 1.00 85.06 254 ILE A C 1
ATOM 2048 O O . ILE A 1 254 ? 0.295 10.196 0.320 1.00 85.06 254 ILE A O 1
ATOM 2052 N N . LYS A 1 255 ? -0.894 11.299 -1.224 1.00 85.06 255 LYS A N 1
ATOM 2053 C CA . LYS A 1 255 ? 0.179 11.261 -2.226 1.00 85.06 255 LYS A CA 1
ATOM 2054 C C . LYS A 1 255 ? 1.360 12.111 -1.769 1.00 85.06 255 LYS A C 1
ATOM 2056 O O . LYS A 1 255 ? 2.499 11.658 -1.872 1.00 85.06 255 LYS A O 1
ATOM 2061 N N . GLU A 1 256 ? 1.085 13.285 -1.205 1.00 81.38 256 GLU A N 1
ATOM 2062 C CA . GLU A 1 256 ? 2.097 14.137 -0.577 1.00 81.38 256 GLU A CA 1
ATOM 2063 C C . GLU A 1 256 ? 2.774 13.415 0.601 1.00 81.38 256 GLU A C 1
ATOM 2065 O O . GLU A 1 256 ? 4.003 13.372 0.686 1.00 81.38 256 GLU A O 1
ATOM 2070 N N . GLY A 1 257 ? 1.984 12.776 1.473 1.00 80.25 257 GLY A N 1
ATOM 2071 C CA . GLY A 1 257 ? 2.498 11.982 2.590 1.00 80.25 257 GLY A CA 1
ATOM 2072 C C . GLY A 1 257 ? 3.449 10.870 2.137 1.00 80.25 257 GLY A C 1
ATOM 2073 O O . GLY A 1 257 ? 4.558 10.753 2.659 1.00 80.25 257 GLY A O 1
ATOM 2074 N N . LEU A 1 258 ? 3.057 10.101 1.119 1.00 82.81 258 LEU A N 1
ATOM 2075 C CA . LEU A 1 258 ? 3.883 9.040 0.538 1.00 82.81 258 LEU A CA 1
ATOM 2076 C C . LEU A 1 258 ? 5.169 9.586 -0.099 1.00 82.81 258 LEU A C 1
ATOM 2078 O O . LEU A 1 258 ? 6.233 8.993 0.082 1.00 82.81 258 LEU A O 1
ATOM 2082 N N . ALA A 1 259 ? 5.097 10.723 -0.800 1.00 78.94 259 ALA A N 1
ATOM 2083 C CA . ALA A 1 259 ? 6.268 11.385 -1.379 1.00 78.94 259 ALA A CA 1
ATOM 2084 C C . ALA A 1 259 ? 7.262 11.863 -0.304 1.00 78.94 259 ALA A C 1
ATOM 2086 O O . ALA A 1 259 ? 8.469 11.866 -0.533 1.00 78.94 259 ALA A O 1
ATOM 2087 N N . GLN A 1 260 ? 6.763 12.214 0.884 1.00 76.81 260 GLN A N 1
ATOM 2088 C CA . GLN A 1 260 ? 7.559 12.612 2.049 1.00 76.81 260 GLN A CA 1
ATOM 2089 C C . GLN A 1 260 ? 7.951 11.438 2.961 1.00 76.81 260 GLN A C 1
ATOM 2091 O O . GLN A 1 260 ? 8.402 11.672 4.082 1.00 76.81 260 GLN A O 1
ATOM 2096 N N . HIS A 1 261 ? 7.777 10.185 2.525 1.00 74.75 261 HIS A N 1
ATOM 2097 C CA . HIS A 1 261 ? 8.087 8.989 3.325 1.00 74.75 261 HIS A CA 1
ATOM 2098 C C . HIS A 1 261 ? 7.287 8.850 4.622 1.00 74.75 261 HIS A C 1
ATOM 2100 O O . HIS A 1 261 ? 7.714 8.172 5.559 1.00 74.75 261 HIS A O 1
ATOM 2106 N N . LYS A 1 262 ? 6.117 9.480 4.694 1.00 83.00 262 LYS A N 1
ATOM 2107 C CA . LYS A 1 262 ? 5.242 9.398 5.860 1.00 83.00 262 LYS A CA 1
ATOM 2108 C C . LYS A 1 262 ? 4.349 8.168 5.766 1.00 83.00 262 LYS A C 1
ATOM 2110 O O . LYS A 1 262 ? 3.922 7.755 4.686 1.00 83.00 262 LYS A O 1
ATOM 2115 N N . THR A 1 263 ? 4.049 7.585 6.922 1.00 86.50 263 THR A N 1
ATOM 2116 C CA . THR A 1 263 ? 3.087 6.484 7.008 1.00 86.50 263 THR A CA 1
ATOM 2117 C C . THR A 1 263 ? 1.684 7.062 6.903 1.00 86.50 263 THR A C 1
ATOM 2119 O O . THR A 1 263 ? 1.362 8.027 7.586 1.00 86.50 263 THR A O 1
ATOM 2122 N N . SER A 1 264 ? 0.841 6.489 6.051 1.00 90.31 264 SER A N 1
ATOM 2123 C CA . SER A 1 264 ? -0.514 6.993 5.824 1.00 90.31 264 SER A CA 1
ATOM 2124 C C . SER A 1 264 ? -1.536 5.972 6.310 1.00 90.31 264 SER A C 1
ATOM 2126 O O . SER A 1 264 ? -1.531 4.827 5.866 1.00 90.31 264 SER A O 1
ATOM 2128 N N . LEU A 1 265 ? -2.415 6.377 7.217 1.00 91.94 265 LEU A N 1
ATOM 2129 C CA . LEU A 1 265 ? -3.574 5.602 7.648 1.00 91.94 265 LEU A CA 1
ATOM 2130 C C . LEU A 1 265 ? -4.800 6.093 6.877 1.00 91.94 265 LEU A C 1
ATOM 2132 O O . LEU A 1 265 ? -5.053 7.295 6.812 1.00 91.94 265 LEU A O 1
ATOM 2136 N N . LEU A 1 266 ? -5.567 5.171 6.307 1.00 92.50 266 LEU A N 1
ATOM 2137 C CA . LEU A 1 266 ? -6.818 5.459 5.615 1.00 92.50 266 LEU A CA 1
ATOM 2138 C C . LEU A 1 266 ? -7.934 4.651 6.269 1.00 92.50 266 LEU A C 1
ATOM 2140 O O . LEU A 1 266 ? -7.866 3.427 6.348 1.00 92.50 266 LEU A O 1
ATOM 2144 N N . ARG A 1 267 ? -8.980 5.348 6.699 1.00 92.62 267 ARG A N 1
ATOM 2145 C CA . ARG A 1 267 ? -10.242 4.779 7.158 1.00 92.62 267 ARG A CA 1
ATOM 2146 C C . ARG A 1 267 ? -11.246 4.809 6.021 1.00 92.62 267 ARG A C 1
ATOM 2148 O O . ARG A 1 267 ? -11.600 5.888 5.560 1.00 92.62 267 ARG A O 1
ATOM 2155 N N . GLN A 1 268 ? -11.738 3.652 5.600 1.00 93.06 268 GLN A N 1
ATOM 2156 C CA . GLN A 1 268 ? -12.933 3.556 4.769 1.00 93.06 268 GLN A CA 1
ATOM 2157 C C . GLN A 1 268 ? -14.156 3.602 5.684 1.00 93.06 268 GLN A C 1
ATOM 2159 O O . GLN A 1 268 ? -14.360 2.693 6.490 1.00 93.06 268 GLN A O 1
ATOM 2164 N N . VAL A 1 269 ? -14.965 4.655 5.589 1.00 93.50 269 VAL A N 1
ATOM 2165 C CA . VAL A 1 269 ? -16.158 4.813 6.429 1.00 93.50 269 VAL A CA 1
ATOM 2166 C C . VAL A 1 269 ? -17.194 3.771 6.008 1.00 93.50 269 VAL A C 1
ATOM 2168 O O . VAL A 1 269 ? -17.577 3.678 4.845 1.00 93.50 269 VAL A O 1
ATOM 2171 N N . THR A 1 270 ? -17.624 2.950 6.964 1.00 92.31 270 THR A N 1
ATOM 2172 C CA . THR A 1 270 ? -18.614 1.878 6.752 1.00 92.31 270 THR A CA 1
ATOM 2173 C C . THR A 1 270 ? -19.940 2.180 7.430 1.00 92.31 270 THR A C 1
ATOM 2175 O O . THR A 1 270 ? -20.972 1.623 7.059 1.00 92.31 270 THR A O 1
ATOM 2178 N N . ARG A 1 271 ? -19.925 3.052 8.443 1.00 91.69 271 ARG A N 1
ATOM 2179 C CA . ARG A 1 271 ? -21.110 3.418 9.207 1.00 91.69 271 ARG A CA 1
ATOM 2180 C C . ARG A 1 271 ? -20.949 4.808 9.797 1.00 91.69 271 ARG A C 1
ATOM 2182 O O . ARG A 1 271 ? -19.948 5.095 10.446 1.00 91.69 271 ARG A O 1
ATOM 2189 N N . THR A 1 272 ? -22.001 5.601 9.663 1.00 92.88 272 THR A N 1
ATOM 2190 C CA . THR A 1 272 ? -22.134 6.907 10.306 1.00 92.88 272 THR A CA 1
ATOM 2191 C C . THR A 1 272 ? -23.326 6.852 11.247 1.00 92.88 272 THR A C 1
ATOM 2193 O O . THR A 1 272 ? -24.393 6.362 10.874 1.00 92.88 272 THR A O 1
ATOM 2196 N N . THR A 1 273 ? -23.140 7.310 12.479 1.00 91.69 273 THR A N 1
ATOM 2197 C CA . THR A 1 273 ? -24.220 7.468 13.455 1.00 91.69 273 THR A CA 1
ATOM 2198 C C . THR A 1 273 ? -24.280 8.914 13.901 1.00 91.69 273 THR A C 1
ATOM 2200 O O . THR A 1 273 ? -23.242 9.547 14.066 1.00 91.69 273 THR A O 1
ATOM 2203 N N . ASP A 1 274 ? -25.487 9.411 14.121 1.00 91.19 274 ASP A N 1
ATOM 2204 C CA . ASP A 1 274 ? -25.731 10.738 14.669 1.00 91.19 274 ASP A CA 1
ATOM 2205 C C . ASP A 1 274 ? -26.380 10.565 16.045 1.00 91.19 274 ASP A C 1
ATOM 2207 O O . ASP A 1 274 ? -27.429 9.924 16.164 1.00 91.19 274 ASP A O 1
ATOM 2211 N N . ASP A 1 275 ? -25.704 11.039 17.088 1.00 83.69 275 ASP A N 1
ATOM 2212 C CA . ASP A 1 275 ? -26.206 11.022 18.458 1.00 83.69 275 ASP A CA 1
ATOM 2213 C C . ASP A 1 275 ? -26.012 12.389 19.136 1.00 83.69 275 ASP A C 1
ATOM 2215 O O . ASP A 1 275 ? -25.480 13.333 18.558 1.00 83.69 275 ASP A O 1
ATOM 2219 N N . TYR A 1 276 ? -26.457 12.525 20.387 1.00 79.88 276 TYR A N 1
ATOM 2220 C CA . TYR A 1 276 ? -26.373 13.792 21.127 1.00 79.88 276 TYR A CA 1
ATOM 2221 C C . TYR A 1 276 ? -24.937 14.314 21.342 1.00 79.88 276 TYR A C 1
ATOM 2223 O O . TYR A 1 276 ? -24.772 15.459 21.759 1.00 79.88 276 TYR A O 1
ATOM 2231 N N . GLN A 1 277 ? -23.905 13.498 21.099 1.00 76.12 277 GLN A N 1
ATOM 2232 C CA . GLN A 1 277 ? -22.490 13.882 21.167 1.00 76.12 277 GLN A CA 1
ATOM 2233 C C . GLN A 1 277 ? -21.916 14.265 19.793 1.00 76.12 277 GLN A C 1
ATOM 2235 O O . GLN A 1 277 ? -20.756 14.669 19.716 1.00 76.12 277 GLN A O 1
ATOM 2240 N N . GLY A 1 278 ? -22.721 14.180 18.731 1.00 86.19 278 GLY A N 1
ATOM 2241 C CA . GLY A 1 278 ? -22.378 14.559 17.367 1.00 86.19 278 GLY A CA 1
ATOM 2242 C C . GLY A 1 278 ? -22.311 13.375 16.404 1.00 86.19 278 GLY A C 1
ATOM 2243 O O . GLY A 1 278 ? -22.680 12.241 16.713 1.00 86.19 278 GLY A O 1
ATOM 2244 N N . ILE A 1 279 ? -21.810 13.663 15.204 1.00 89.62 279 ILE A N 1
ATOM 2245 C CA . ILE A 1 279 ? -21.632 12.671 14.146 1.00 89.62 279 ILE A CA 1
ATOM 2246 C C . ILE A 1 279 ? -20.410 11.812 14.476 1.00 89.62 279 ILE A C 1
ATOM 2248 O O . ILE A 1 279 ? -19.302 12.331 14.588 1.00 89.62 279 ILE A O 1
ATOM 2252 N N . LYS A 1 280 ? -20.613 10.497 14.576 1.00 91.38 280 LYS A N 1
ATOM 2253 C CA . LYS A 1 280 ? -19.558 9.497 14.779 1.00 91.38 280 LYS A CA 1
ATOM 2254 C C . LYS A 1 280 ? -19.413 8.636 13.537 1.00 91.38 280 LYS A C 1
ATOM 2256 O O . LYS A 1 280 ? -20.405 8.108 13.023 1.00 91.38 280 LYS A O 1
ATOM 2261 N N . LYS A 1 281 ? -18.176 8.459 13.075 1.00 92.88 281 LYS A N 1
ATOM 2262 C CA . LYS A 1 281 ? -17.861 7.629 11.908 1.00 92.88 281 LYS A CA 1
ATOM 2263 C C . LYS A 1 281 ? -17.057 6.408 12.319 1.00 92.88 281 LYS A C 1
ATOM 2265 O O . LYS A 1 281 ? -16.030 6.499 12.984 1.00 92.88 281 LYS A O 1
ATOM 2270 N N . TYR A 1 282 ? -17.519 5.251 11.870 1.00 93.06 282 TYR A N 1
ATOM 2271 C CA . TYR A 1 282 ? -16.870 3.960 12.048 1.00 93.06 282 TYR A CA 1
ATOM 2272 C C . TYR A 1 282 ? -16.414 3.451 10.693 1.00 93.06 282 TYR A C 1
ATOM 2274 O O . TYR A 1 282 ? -17.036 3.724 9.661 1.00 93.06 282 TYR A O 1
ATOM 2282 N N . GLY A 1 283 ? -15.337 2.680 10.682 1.00 91.50 283 GLY A N 1
ATOM 2283 C CA . GLY A 1 283 ? -14.737 2.299 9.424 1.00 91.50 283 GLY A CA 1
ATOM 2284 C C . GLY A 1 283 ? -13.815 1.108 9.501 1.00 91.50 283 GLY A C 1
ATOM 2285 O O . GLY A 1 283 ? -13.579 0.523 10.554 1.00 91.50 283 GLY A O 1
ATOM 2286 N N . TYR A 1 284 ? -13.339 0.770 8.318 1.00 90.69 284 TYR A N 1
ATOM 2287 C CA . TYR A 1 284 ? -12.337 -0.235 8.070 1.00 90.69 284 TYR A CA 1
ATOM 2288 C C . TYR A 1 284 ? -11.003 0.479 7.823 1.00 90.69 284 TYR A C 1
ATOM 2290 O O . TYR A 1 284 ? -10.883 1.266 6.883 1.00 90.69 284 TYR A O 1
ATOM 2298 N N . ASP A 1 285 ? -10.032 0.264 8.708 1.00 92.88 285 ASP A N 1
ATOM 2299 C CA . ASP A 1 285 ? -8.779 1.022 8.746 1.00 92.88 285 ASP A CA 1
ATOM 2300 C C . ASP A 1 285 ? -7.636 0.247 8.080 1.00 92.88 285 ASP A C 1
ATOM 2302 O O . ASP A 1 285 ? -7.348 -0.889 8.459 1.00 92.88 285 ASP A O 1
ATOM 2306 N N . VAL A 1 286 ? -6.930 0.878 7.142 1.00 93.19 286 VAL A N 1
ATOM 2307 C CA . VAL A 1 286 ? -5.787 0.294 6.424 1.00 93.19 286 VAL A CA 1
ATOM 2308 C C . VAL A 1 286 ? -4.582 1.222 6.401 1.00 93.19 286 VAL A C 1
ATOM 2310 O O . VAL A 1 286 ? -4.710 2.445 6.387 1.00 93.19 286 VAL A O 1
ATOM 2313 N N . MET A 1 287 ? -3.388 0.636 6.334 1.00 92.62 287 MET A N 1
ATOM 2314 C CA . MET A 1 287 ? -2.159 1.397 6.118 1.00 92.62 287 MET A CA 1
ATOM 2315 C C . MET A 1 287 ? -1.891 1.515 4.617 1.00 92.62 287 MET A C 1
ATOM 2317 O O . MET A 1 287 ? -1.706 0.505 3.942 1.00 92.62 287 MET A O 1
ATOM 2321 N N . VAL A 1 288 ? -1.847 2.731 4.083 1.00 92.44 288 VAL A N 1
ATOM 2322 C CA . VAL A 1 288 ? -1.463 2.995 2.693 1.00 92.44 288 VAL A CA 1
ATOM 2323 C C . VAL A 1 288 ? 0.057 3.048 2.597 1.00 92.44 288 VAL A C 1
ATOM 2325 O O . VAL A 1 288 ? 0.712 3.765 3.353 1.00 92.44 288 VAL A O 1
ATOM 2328 N N . VAL A 1 289 ? 0.615 2.290 1.655 1.00 88.19 289 VAL A N 1
ATOM 2329 C CA . VAL A 1 289 ? 2.071 2.142 1.498 1.00 88.19 289 VAL A CA 1
ATOM 2330 C C . VAL A 1 289 ? 2.587 2.577 0.134 1.00 88.19 289 VAL A C 1
ATOM 2332 O O . VAL A 1 289 ? 3.786 2.776 -0.029 1.00 88.19 289 VAL A O 1
ATOM 2335 N N . ASP A 1 290 ? 1.714 2.717 -0.859 1.00 87.00 290 ASP A N 1
ATOM 2336 C CA . ASP A 1 290 ? 2.092 3.131 -2.209 1.00 87.00 290 ASP A CA 1
ATOM 2337 C C . ASP A 1 290 ? 0.869 3.7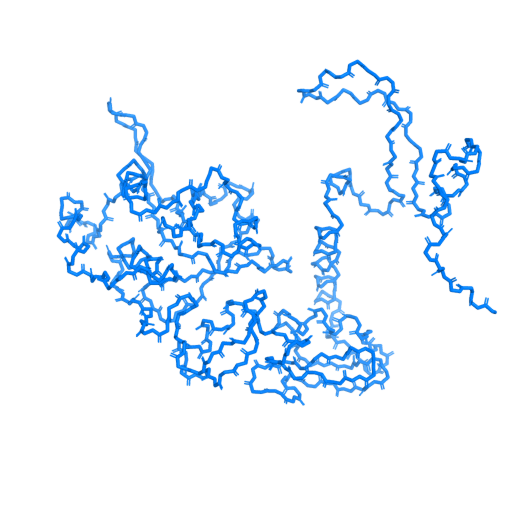01 -2.944 1.00 87.00 290 ASP A C 1
ATOM 2339 O O . ASP A 1 290 ? -0.279 3.418 -2.590 1.00 87.00 290 ASP A O 1
ATOM 2343 N N . TYR A 1 291 ? 1.109 4.464 -4.005 1.00 84.88 291 TYR A N 1
ATOM 2344 C CA . TYR A 1 291 ? 0.084 4.928 -4.930 1.00 84.88 291 TYR A CA 1
ATOM 2345 C C . TYR A 1 291 ? 0.446 4.524 -6.359 1.00 84.88 291 TYR A C 1
ATOM 2347 O O . TYR A 1 291 ? 1.479 4.895 -6.916 1.00 84.88 291 TYR A O 1
ATOM 2355 N N . ASN A 1 292 ? -0.427 3.738 -6.984 1.00 74.12 292 ASN A N 1
ATOM 2356 C CA . ASN A 1 292 ? -0.317 3.356 -8.380 1.00 74.12 292 ASN A CA 1
ATOM 2357 C C . ASN A 1 292 ? -0.909 4.445 -9.279 1.00 74.12 292 ASN A C 1
ATOM 2359 O O . ASN A 1 292 ? -2.111 4.445 -9.541 1.00 74.12 292 ASN A O 1
ATOM 2363 N N . GLY A 1 293 ? -0.045 5.327 -9.788 1.00 66.31 293 GLY A N 1
ATOM 2364 C CA . GLY A 1 293 ? -0.438 6.422 -10.681 1.00 66.31 293 GLY A CA 1
ATOM 2365 C C . GLY A 1 293 ? -1.033 5.988 -12.021 1.00 66.31 293 GLY A C 1
ATOM 2366 O O . GLY A 1 293 ? -1.781 6.753 -12.607 1.00 66.31 293 GLY A O 1
ATOM 2367 N N . ILE A 1 294 ? -0.768 4.759 -12.478 1.00 60.22 294 ILE A N 1
ATOM 2368 C CA . ILE A 1 294 ? -1.393 4.207 -13.690 1.00 60.22 294 ILE A CA 1
ATOM 2369 C C . ILE A 1 294 ? -2.836 3.793 -13.423 1.00 60.22 294 ILE A C 1
ATOM 2371 O O . ILE A 1 294 ? -3.731 4.058 -14.219 1.00 60.22 294 ILE A O 1
ATOM 2375 N N . LYS A 1 295 ? -3.053 3.059 -12.328 1.00 64.25 295 LYS A N 1
ATOM 2376 C CA . LYS A 1 295 ? -4.375 2.515 -11.997 1.00 64.25 295 LYS A CA 1
ATOM 2377 C C . LYS A 1 295 ? -5.244 3.509 -11.239 1.00 64.25 295 LYS A C 1
ATOM 2379 O O . LYS A 1 295 ? -6.415 3.207 -11.028 1.00 64.25 295 LYS A O 1
ATOM 2384 N N . HIS A 1 296 ? -4.668 4.625 -10.796 1.00 72.31 296 HIS A N 1
ATOM 2385 C CA . HIS A 1 296 ? -5.281 5.554 -9.853 1.00 72.31 296 HIS A CA 1
ATOM 2386 C C . HIS A 1 296 ? -5.800 4.803 -8.615 1.00 72.31 296 HIS A C 1
ATOM 2388 O O . HIS A 1 296 ? -6.988 4.820 -8.283 1.00 72.31 296 HIS A O 1
ATOM 2394 N N . LYS A 1 297 ? -4.902 4.037 -7.978 1.00 82.81 297 LYS A N 1
ATOM 2395 C CA . LYS A 1 297 ? -5.212 3.211 -6.800 1.00 82.81 297 LYS A CA 1
ATOM 2396 C C . LYS A 1 297 ? -4.189 3.404 -5.694 1.00 82.81 297 LYS A C 1
ATOM 2398 O O . LYS A 1 297 ? -2.989 3.391 -5.957 1.00 82.81 297 LYS A O 1
ATOM 2403 N N . TYR A 1 298 ? -4.669 3.495 -4.464 1.00 90.62 298 TYR A N 1
ATOM 2404 C CA . TYR A 1 298 ? -3.850 3.369 -3.265 1.00 90.62 298 TYR A CA 1
ATOM 2405 C C . TYR A 1 298 ? -3.605 1.887 -2.999 1.00 90.62 298 TYR A C 1
ATOM 2407 O O . TYR A 1 298 ? -4.553 1.107 -3.042 1.00 90.62 298 TYR A O 1
ATOM 2415 N N . GLU A 1 299 ? -2.357 1.486 -2.769 1.00 90.31 299 GLU A N 1
ATOM 2416 C CA . GLU A 1 299 ? -2.011 0.121 -2.365 1.00 90.31 299 GLU A CA 1
ATOM 2417 C C . GLU A 1 299 ? -1.869 0.092 -0.840 1.00 90.31 299 GLU A C 1
ATOM 2419 O O . GLU A 1 299 ? -1.149 0.902 -0.244 1.00 90.31 299 GLU A O 1
ATOM 2424 N N . CYS A 1 300 ? -2.574 -0.842 -0.215 1.00 92.94 300 CYS A N 1
ATOM 2425 C CA . CYS A 1 300 ? -2.816 -0.857 1.218 1.00 92.94 300 CYS A CA 1
ATOM 2426 C C . CYS A 1 300 ? -2.367 -2.178 1.831 1.00 92.94 300 CYS A C 1
ATOM 2428 O O . CYS A 1 300 ? -2.490 -3.231 1.210 1.00 92.94 300 CYS A O 1
ATOM 2430 N N . ILE A 1 301 ? -1.883 -2.132 3.066 1.00 90.00 301 ILE A N 1
ATOM 2431 C CA . ILE A 1 301 ? -1.675 -3.322 3.885 1.00 90.00 301 ILE A CA 1
ATOM 2432 C C . ILE A 1 301 ? -2.927 -3.548 4.715 1.00 90.00 301 ILE A C 1
ATOM 2434 O O . ILE A 1 301 ? -3.334 -2.687 5.497 1.00 90.00 301 ILE A O 1
ATOM 2438 N N . GLU A 1 302 ? -3.504 -4.728 4.534 1.00 86.50 302 GLU A N 1
ATOM 2439 C CA . GLU A 1 302 ? -4.638 -5.220 5.299 1.00 86.50 302 GLU A CA 1
ATOM 2440 C C . GLU A 1 302 ? -4.129 -6.231 6.339 1.00 86.50 302 GLU A C 1
ATOM 2442 O O . GLU A 1 302 ? -3.468 -7.204 5.976 1.00 86.50 302 GLU A O 1
ATOM 2447 N N . PRO A 1 303 ? -4.412 -6.036 7.635 1.00 84.88 303 PRO A N 1
ATOM 2448 C CA . PRO A 1 303 ? -3.860 -6.883 8.686 1.00 84.88 303 PRO A CA 1
ATOM 2449 C C . PRO A 1 303 ? -4.592 -8.226 8.830 1.00 84.88 303 PRO A C 1
ATOM 2451 O O . PRO A 1 303 ? -4.185 -9.041 9.643 1.00 84.88 303 PRO A O 1
ATOM 2454 N N . THR A 1 304 ? -5.653 -8.513 8.071 1.00 84.12 304 THR A N 1
ATOM 2455 C CA . THR A 1 304 ? -6.360 -9.810 8.143 1.00 84.12 304 THR A CA 1
ATOM 2456 C C . THR A 1 304 ? -5.714 -10.910 7.299 1.00 84.12 304 THR A C 1
ATOM 2458 O O . THR A 1 304 ? -6.155 -12.059 7.343 1.00 84.12 304 THR A O 1
ATOM 2461 N N . GLY A 1 305 ? -4.649 -10.599 6.552 1.00 70.94 305 GLY A N 1
ATOM 2462 C CA . GLY A 1 305 ? -3.916 -11.583 5.762 1.00 70.94 305 GLY A CA 1
ATOM 2463 C C . GLY A 1 305 ? -2.596 -11.053 5.195 1.00 70.94 305 GLY A C 1
ATOM 2464 O O . GLY A 1 305 ? -2.305 -9.863 5.278 1.00 70.94 305 GLY A O 1
ATOM 2465 N N . PRO A 1 306 ? -1.758 -11.921 4.597 1.00 62.28 306 PRO A N 1
ATOM 2466 C CA . PRO A 1 306 ? -0.503 -11.530 3.955 1.00 62.28 306 PRO A CA 1
ATOM 2467 C C . PRO A 1 306 ? -0.757 -10.905 2.575 1.00 62.28 306 PRO A C 1
ATOM 2469 O O . PRO A 1 306 ? -0.161 -11.314 1.578 1.00 62.28 306 PRO A O 1
ATOM 2472 N N . SER A 1 307 ? -1.657 -9.928 2.487 1.00 73.88 307 SER A N 1
ATOM 2473 C CA . SER A 1 307 ? -2.049 -9.323 1.219 1.00 73.88 307 SER A CA 1
ATOM 2474 C C . SER A 1 307 ? -1.906 -7.814 1.233 1.00 73.88 307 SER A C 1
ATOM 2476 O O . SER A 1 307 ? -2.334 -7.123 2.154 1.00 73.88 307 SER A O 1
ATOM 2478 N N . VAL A 1 308 ? -1.343 -7.312 0.138 1.00 83.94 308 VAL A N 1
ATOM 2479 C CA . VAL A 1 308 ? -1.482 -5.913 -0.243 1.00 83.94 308 VAL A CA 1
ATOM 2480 C C . VAL A 1 308 ? -2.742 -5.802 -1.095 1.00 83.94 308 VAL A C 1
ATOM 2482 O O . VAL A 1 308 ? -2.838 -6.456 -2.138 1.00 83.94 308 VAL A O 1
ATOM 2485 N N . THR A 1 309 ? -3.698 -5.007 -0.636 1.00 88.44 309 THR A N 1
ATOM 2486 C CA . THR A 1 309 ? -4.961 -4.717 -1.321 1.00 88.44 309 THR A CA 1
ATOM 2487 C C . THR A 1 309 ? -4.911 -3.343 -1.979 1.00 88.44 309 THR A C 1
ATOM 2489 O O . THR A 1 309 ? -3.875 -2.676 -1.971 1.00 88.44 309 THR A O 1
ATOM 2492 N N . SER A 1 310 ? -6.001 -2.929 -2.630 1.00 88.50 310 SER A N 1
ATOM 2493 C CA . SER A 1 310 ? -6.038 -1.640 -3.317 1.00 88.50 310 SER A CA 1
ATOM 2494 C C . SER A 1 310 ? -7.384 -0.942 -3.194 1.00 88.50 310 SER A C 1
ATOM 2496 O O . SER A 1 310 ? -8.409 -1.585 -3.418 1.00 88.50 310 SER A O 1
ATOM 2498 N N . ILE A 1 311 ? -7.366 0.371 -2.968 1.00 90.00 311 ILE A N 1
ATOM 2499 C CA . ILE A 1 311 ? -8.550 1.242 -2.955 1.00 90.00 311 ILE A CA 1
ATOM 2500 C C . ILE A 1 311 ? -8.496 2.167 -4.173 1.00 90.00 311 ILE A C 1
ATOM 2502 O O . ILE A 1 311 ? -7.450 2.747 -4.471 1.00 90.00 311 ILE A O 1
ATOM 2506 N N . SER A 1 312 ? -9.604 2.288 -4.911 1.00 86.56 312 SER A N 1
ATOM 2507 C CA . SER A 1 312 ? -9.664 3.142 -6.101 1.00 86.56 312 SER A CA 1
ATOM 2508 C C . SER A 1 312 ? -9.848 4.611 -5.742 1.00 86.56 312 SER A C 1
ATOM 2510 O O . SER A 1 312 ? -10.797 4.974 -5.055 1.00 86.56 312 SER A O 1
ATOM 2512 N N . GLU A 1 313 ? -8.985 5.467 -6.287 1.00 85.62 313 GLU A N 1
ATOM 2513 C CA . GLU A 1 313 ? -9.142 6.921 -6.213 1.00 85.62 313 GLU A CA 1
ATOM 2514 C C . GLU A 1 313 ? -10.405 7.393 -6.941 1.00 85.62 313 GLU A C 1
ATOM 2516 O O . GLU A 1 313 ? -11.061 8.331 -6.496 1.00 85.62 313 GLU A O 1
ATOM 2521 N N . LYS A 1 314 ? -10.783 6.718 -8.034 1.00 81.62 314 LYS A N 1
ATOM 2522 C CA . LYS A 1 314 ? -12.021 7.006 -8.764 1.00 81.62 314 LYS A CA 1
ATOM 2523 C C . LYS A 1 314 ? -13.244 6.802 -7.871 1.00 81.62 314 LYS A C 1
ATOM 2525 O O . LYS A 1 314 ? -14.083 7.690 -7.796 1.00 81.62 314 LYS A O 1
ATOM 2530 N N . ASP A 1 315 ? -13.317 5.675 -7.165 1.00 83.75 315 ASP A N 1
ATOM 2531 C CA . ASP A 1 315 ? -14.454 5.384 -6.284 1.00 83.75 315 ASP A CA 1
ATOM 2532 C C . ASP A 1 315 ? -14.534 6.367 -5.100 1.00 83.75 315 ASP A C 1
ATOM 2534 O O . ASP A 1 315 ? -15.632 6.699 -4.656 1.00 83.75 315 ASP A O 1
ATOM 2538 N N . ILE A 1 316 ? -13.392 6.885 -4.633 1.00 86.12 316 ILE A N 1
ATOM 2539 C CA . ILE A 1 316 ? -13.342 7.965 -3.636 1.00 86.12 316 ILE A CA 1
ATOM 2540 C C . ILE A 1 316 ? -13.878 9.276 -4.230 1.00 86.12 316 ILE A C 1
ATOM 2542 O O . ILE A 1 316 ? -14.775 9.892 -3.660 1.00 86.12 316 ILE A O 1
ATOM 2546 N N . ARG A 1 317 ? -13.372 9.696 -5.399 1.00 84.75 317 ARG A N 1
ATOM 2547 C CA . ARG A 1 317 ? -13.796 10.934 -6.082 1.00 84.75 317 ARG A CA 1
ATOM 2548 C C . ARG A 1 317 ? -15.278 10.941 -6.445 1.00 84.75 317 ARG A C 1
ATOM 2550 O O . ARG A 1 317 ? -15.916 11.984 -6.385 1.00 84.75 317 ARG A O 1
ATOM 2557 N N . GLU A 1 318 ? -15.813 9.788 -6.832 1.00 82.69 318 GLU A N 1
ATOM 2558 C CA . GLU A 1 318 ? -17.230 9.609 -7.165 1.00 82.69 318 GLU A CA 1
ATOM 2559 C C . GLU A 1 318 ? -18.122 9.474 -5.918 1.00 82.69 318 GLU A C 1
ATOM 2561 O O . GLU A 1 318 ? -19.324 9.253 -6.049 1.00 82.69 318 GLU A O 1
ATOM 2566 N N . GLY A 1 319 ? -17.557 9.570 -4.707 1.00 84.38 319 GLY A N 1
ATOM 2567 C CA . GLY A 1 319 ? -18.298 9.479 -3.448 1.00 84.38 319 GLY A CA 1
ATOM 2568 C C . GLY A 1 319 ? -18.839 8.082 -3.131 1.00 84.38 319 GLY A C 1
ATOM 2569 O O . GLY A 1 319 ? -19.630 7.931 -2.204 1.00 84.38 319 GLY A O 1
ATOM 2570 N N . LYS A 1 320 ? -18.425 7.045 -3.871 1.00 89.88 320 LYS A N 1
ATOM 2571 C CA . LYS A 1 320 ? -18.804 5.646 -3.595 1.00 89.88 320 LYS A CA 1
ATOM 2572 C C . LYS A 1 320 ? -18.118 5.110 -2.346 1.00 89.88 320 LYS A C 1
ATOM 2574 O O . LYS A 1 320 ? -18.651 4.226 -1.679 1.00 89.88 320 LYS A O 1
ATOM 2579 N N . ILE A 1 321 ? -16.918 5.613 -2.069 1.00 90.06 321 ILE A N 1
ATOM 2580 C CA . ILE A 1 321 ? -16.141 5.294 -0.879 1.00 90.06 321 ILE A CA 1
ATOM 2581 C C . ILE A 1 321 ? -15.883 6.597 -0.137 1.00 90.06 321 ILE A C 1
ATOM 2583 O O . ILE A 1 321 ? -15.117 7.443 -0.593 1.00 90.06 321 ILE A O 1
ATOM 2587 N N . GLU A 1 322 ? -16.500 6.740 1.029 1.00 92.25 322 GLU A N 1
ATOM 2588 C CA . GLU A 1 322 ? -16.143 7.799 1.962 1.00 92.25 322 GLU A CA 1
ATOM 2589 C C . GLU A 1 322 ? -14.876 7.394 2.725 1.00 92.25 322 GLU A C 1
ATOM 2591 O O . GLU A 1 322 ? -14.775 6.271 3.233 1.00 92.25 322 GLU A O 1
ATOM 2596 N N . ILE A 1 323 ? -13.904 8.306 2.804 1.00 91.31 323 ILE A N 1
ATOM 2597 C CA . ILE A 1 323 ? -12.640 8.066 3.502 1.00 91.31 323 ILE A CA 1
ATOM 2598 C C . ILE A 1 323 ? -12.318 9.157 4.520 1.00 91.31 323 ILE A C 1
ATOM 2600 O O . ILE A 1 323 ? -12.690 10.317 4.357 1.00 91.31 323 ILE A O 1
ATOM 2604 N N . GLN A 1 324 ? -11.556 8.779 5.541 1.00 89.19 324 GLN A N 1
ATOM 2605 C CA . GLN A 1 324 ? -10.790 9.692 6.386 1.00 89.19 324 GLN A CA 1
ATOM 2606 C C . GLN A 1 324 ? -9.319 9.283 6.335 1.00 89.19 324 GLN A C 1
ATOM 2608 O O . GLN A 1 324 ? -8.997 8.098 6.250 1.00 89.19 324 GLN A O 1
ATOM 2613 N N . THR A 1 325 ? -8.418 10.256 6.362 1.00 89.38 325 THR A N 1
ATOM 2614 C CA . THR A 1 325 ? -6.987 10.027 6.149 1.00 89.38 325 THR A CA 1
ATOM 2615 C C . THR A 1 325 ? -6.178 10.649 7.268 1.00 89.38 325 THR A C 1
ATOM 2617 O O . THR A 1 325 ? -6.456 11.774 7.674 1.00 89.38 325 THR A O 1
ATOM 2620 N N . HIS A 1 326 ? -5.141 9.953 7.721 1.00 88.50 326 HIS A N 1
ATOM 2621 C CA . HIS A 1 326 ? -4.184 10.478 8.683 1.00 88.50 326 HIS A CA 1
ATOM 2622 C C . HIS A 1 326 ? -2.764 10.246 8.174 1.00 88.50 326 HIS A C 1
ATOM 2624 O O . HIS A 1 326 ? -2.365 9.107 7.928 1.00 88.50 326 HIS A O 1
ATOM 2630 N N . ILE A 1 327 ? -1.995 11.325 8.033 1.00 88.88 327 ILE A N 1
ATOM 2631 C CA . ILE A 1 327 ? -0.594 11.271 7.615 1.00 88.88 327 ILE A CA 1
ATOM 2632 C C . ILE A 1 327 ? 0.289 11.379 8.854 1.00 88.88 327 ILE A C 1
ATOM 2634 O O . ILE A 1 327 ? 0.247 12.362 9.598 1.00 88.88 327 ILE A O 1
ATOM 2638 N N . LEU A 1 328 ? 1.068 10.330 9.083 1.00 87.50 328 LEU A N 1
ATOM 2639 C CA . LEU A 1 328 ? 1.741 10.042 10.340 1.00 87.50 328 LEU A CA 1
ATOM 2640 C C . LEU A 1 328 ? 3.252 10.011 10.138 1.00 87.50 328 LEU A C 1
ATOM 2642 O O . LEU A 1 328 ? 3.769 9.422 9.183 1.00 87.50 328 LEU A O 1
ATOM 2646 N N . SER A 1 329 ? 3.974 10.599 11.081 1.00 82.00 329 SER A N 1
ATOM 2647 C CA . SER A 1 329 ? 5.417 10.429 11.202 1.00 82.00 329 SER A CA 1
ATOM 2648 C C . SER A 1 329 ? 5.801 10.085 12.632 1.00 82.00 329 SER A C 1
ATOM 2650 O O . SER A 1 329 ? 5.013 10.237 13.569 1.00 82.00 329 SER A O 1
ATOM 2652 N N . LYS A 1 330 ? 7.041 9.619 12.788 1.00 73.88 330 LYS A N 1
ATOM 2653 C CA . LYS A 1 330 ? 7.631 9.395 14.101 1.00 73.88 330 LYS A CA 1
ATOM 2654 C C . LYS A 1 330 ? 7.610 10.709 14.890 1.00 73.88 330 LYS A C 1
ATOM 2656 O O . LYS A 1 330 ? 7.994 11.744 14.342 1.00 73.88 330 LYS A O 1
ATOM 2661 N N . SER A 1 331 ? 7.095 10.646 16.117 1.00 60.53 331 SER A N 1
ATOM 2662 C CA . SER A 1 331 ? 7.050 11.755 17.082 1.00 60.53 331 SER A CA 1
ATOM 2663 C C . SER A 1 331 ? 8.423 12.176 17.570 1.00 60.53 331 SER A C 1
ATOM 2665 O O . SER A 1 331 ? 9.221 11.244 17.840 1.00 60.53 331 SER A O 1
#

Sequence (331 aa):
MKKSLTENSFRSIDDMSPDELKSYLDENGYWDFYDKIFIEGIEKEGEGVTWIRKHPHEFEYNILTHEDLIKLQLSTWLQRMREEGAPGMKNNPNSVEAYNAFARCDEWRGGYVEGYGYIDVAASSLYGNSLCLGNSWYACGAPQNPIRVAKFYKLSLANRWRGGDVSSWGYVSENTKILGCSTETLTQVGQGEVTLGTLINVNHSLGHGVVTIESMKNRFKDFWDTARNSYQIDDGILSEYIRQNFYYAQTNDIKEGLAQHKTSLLRQVTRTTDDYQGIKKYGYDVMVVDYNGIKHKYECIEPTGPSVTSISEKDIREGKIEIQTHILSKS

Organism: NCBI:txid2447885

Secondary structure (DSSP, 8-state):
------GGG---GGGS-HHHHHHHHHHTTEEEE-S----TT--------EEEESSSS-GGGTTS-HHHHHHHHHHHHHHHHHHSSSS-BTTBPBPHHHHHHHHHTT----EEETTTEEE-TTSS-SSSPPEEETTEEE-TTBTTBPBPHHHHHHHHHTT----EEETTTEEE-TT--BTTBSS-------GGGHHHHHHHHHHHHTT-----HHHHHHHTGGGEETTTTEE---HHHHHHHHHHHSEEES---HHHHHHTT-EEEEEEEEEEEEETTEEEEEEEEEEEEEEETTTTEEEEEETTTTEEEEEEHHHHHTTSS-EEEEEEE--